Protein AF-K1Z4W0-F1 (afdb_monomer)

pLDDT: mean 79.57, std 19.7, range [19.8, 97.62]

Solvent-accessible surface area (backbone atoms only — not comparable to full-atom values): 18604 Å² total; per-residue (Å²): 136,86,83,82,77,76,84,82,75,82,84,48,72,69,59,50,54,59,55,70,49,47,77,44,36,46,41,48,74,80,33,67,81,29,70,43,32,68,52,36,50,88,73,45,66,87,62,61,87,50,88,69,60,69,72,58,59,62,56,59,48,65,67,52,77,78,46,78,69,58,80,77,55,79,21,44,39,37,37,37,65,75,93,73,81,40,63,42,79,74,50,61,44,77,92,78,64,24,42,32,30,39,35,52,51,35,34,42,66,87,82,70,59,59,77,45,60,56,54,61,77,27,65,90,60,71,52,35,33,43,38,28,47,45,66,62,53,48,52,51,48,42,72,76,66,57,74,81,50,48,32,33,43,30,43,25,75,46,24,48,43,65,79,57,28,93,44,60,41,51,66,39,54,60,54,54,48,47,79,78,34,84,43,45,30,40,35,37,24,34,68,72,64,75,83,87,80,82,60,79,65,37,91,48,42,33,43,29,34,49,64,39,48,37,94,76,36,90,76,36,40,63,73,51,41,56,55,25,44,55,42,50,36,57,45,29,75,64,60,24,23,27,26,46,28,27,64,42,39,56,71,67,91,71,62,53,71,70,59,44,52,49,56,54,69,38,69,46,97,29,46,76,50,72,49,85,36,64,48,61,44,37,69,67,44,49,52,42,25,40,73,69,64,70,39,90,74,71,62,88,56,38,38,84,52,97,77,24,37,32,48,68,56,45,66,62,56,50,52,53,49,48,70,68,71,109

InterPro domains:
  IPR049539 Spore photoproduct lyase [PTHR37822] (21-319)

Mean predicted aligned error: 8.91 Å

Foldseek 3Di:
DDDDDDPPPPDCPLVCVQLVLAQAEEEAPVLVPFVLCVLCVVSHPPDDHDNDPVVVVLVVCVVVVPDLPCVVRLHYEYEEADDPDQWDFPQAPVVVRATEIEGCQKAEEPLPQLLDCSCVVVVSPNHTYGHRCRLVVVVVCCVVPVPLGQYEYEDAPRYQNQSCCVRSVVLQSVLVVCVVRVNYAYEGEHQDLDGDDPHQADLRYEYEYELEADPLDPQRAPVSSLSSLVVLLVVLVSRHAYEYEPVAHDDPVSDDPSNLVSVVSSPDVRDPYYDYHHRKDAPVSVCSSCPVVVHDDPLVQFDQDPRMTTGPCSVVSVVVVVVSND

Sequence (326 aa):
MKIYRDSRLKDTDTLKAIIKNIQATYTKADVIKYDSYHEISPFCNIWELWNLNLTSYKANILDIRNNFLFLKKWSNLIVDDFHWGGFQSMGVWRERWYQVFNVKIWQNCNLGCKYCYLLDSNKLNPELTIYCNVKEEVTKFLEDFWKEKKMVLNIGEYTDTFLFDDFTKYTAFFRKLLDEYPNLIIEARTKLSRFKVRFHPHERFVVGFSVSINPFDNFWKKEQIMKKLDFIKTFADSWYKVALKFDPITWMENYDEDFFQKVYAIKSENLDHYSLWTLRFSEWLKSIMEKVYDTKINTQLFSFENGKYVYSYRDKVHDFFIKKLE

Secondary structure (DSSP, 8-state):
------TT--S-HHHHHHHHT--EEEE-GGGGGSHHHHHHTTTS---------HHHHHHHHHHHTT-TTGGG---EEEEE--SSSSEEEEEEETTTTEEEEEE-SEE---S--TT-HHHHHTTT--SEEEES-HHHHHHHHHHHH-SS--EEEESSSSS-TTSSHHHH-HHHHHHHHHHH-TTEEEEEEE--SS----S---TTEEEEEE----TT-SS--HHHHHHHHHHHHHHHHTT-EEEEEEEEE--GGG--HHHHHHHHHH-STTEEEEEEEE-EEEHHHHHHHHHTS-----GGGEEEETTEEEETTHHHHHHHHHHTT-

Radius of gyration: 20.36 Å; Cα contacts (8 Å, |Δi|>4): 515; chains: 1; bounding box: 50×48×55 Å

Nearest PDB structures (foldseek):
  4rh1-assembly1_A  TM=6.775E-01  e=2.585E-13  Geobacillus thermodenitrificans NG80-2
  4fhd-assembly1_A  TM=6.731E-01  e=1.611E-12  Geobacillus thermodenitrificans NG80-2
  4k9r-assembly1_A  TM=6.839E-01  e=3.348E-12  Geobacillus thermodenitrificans NG80-2
  4fhf-assembly1_A  TM=6.788E-01  e=5.454E-12  Geobacillus thermodenitrificans NG80-2
  7ug6-assembly1_b  TM=5.019E-01  e=5.341E-01  Saccharomyces cerevisiae S288C

Organism: NCBI:txid1234023

Structure (mmCIF, N/CA/C/O backbone):
data_AF-K1Z4W0-F1
#
_entry.id   AF-K1Z4W0-F1
#
loop_
_atom_site.group_PDB
_atom_site.id
_atom_site.type_symbol
_atom_site.label_atom_id
_atom_site.label_alt_id
_atom_site.label_comp_id
_atom_site.label_asym_id
_atom_site.label_entity_id
_atom_site.label_seq_id
_atom_site.pdbx_PDB_ins_code
_atom_site.Cartn_x
_atom_site.Cartn_y
_atom_site.Cartn_z
_atom_site.occupancy
_atom_site.B_iso_or_equiv
_atom_site.auth_seq_id
_atom_site.auth_comp_id
_atom_site.auth_asym_id
_atom_site.auth_atom_id
_atom_site.pdbx_PDB_model_num
ATOM 1 N N . MET A 1 1 ? 9.414 -30.065 30.078 1.00 26.08 1 MET A N 1
ATOM 2 C CA . MET A 1 1 ? 8.378 -29.069 29.727 1.00 26.08 1 MET A CA 1
ATOM 3 C C . MET A 1 1 ? 7.853 -29.411 28.335 1.00 26.08 1 MET A C 1
ATOM 5 O O . MET A 1 1 ? 8.633 -29.393 27.392 1.00 26.08 1 MET A O 1
ATOM 9 N N . LYS A 1 2 ? 6.602 -29.879 28.215 1.00 19.80 2 LYS A N 1
ATOM 10 C CA . LYS A 1 2 ? 6.028 -30.331 26.935 1.00 19.80 2 LYS A CA 1
ATOM 11 C C . LYS A 1 2 ? 5.656 -29.115 26.085 1.00 19.80 2 LYS A C 1
ATOM 13 O O . LYS A 1 2 ? 4.836 -28.306 26.502 1.00 19.80 2 LYS A O 1
ATOM 18 N N . ILE A 1 3 ? 6.267 -29.004 24.909 1.00 21.66 3 ILE A N 1
ATOM 19 C CA . ILE A 1 3 ? 5.937 -27.998 23.897 1.00 21.66 3 ILE A CA 1
ATOM 20 C C . ILE A 1 3 ? 4.595 -28.399 23.275 1.00 21.66 3 ILE A C 1
ATOM 22 O O . ILE A 1 3 ? 4.505 -29.438 22.620 1.00 21.66 3 ILE A O 1
ATOM 26 N N . TYR A 1 4 ? 3.554 -27.597 23.489 1.00 21.17 4 TYR A N 1
ATOM 27 C CA . TYR A 1 4 ? 2.292 -27.742 22.767 1.00 21.17 4 TYR A CA 1
ATOM 28 C C . TYR A 1 4 ? 2.418 -27.084 21.391 1.00 21.17 4 TYR A C 1
ATOM 30 O O . TYR A 1 4 ? 2.739 -25.904 21.272 1.00 21.17 4 TYR A O 1
ATOM 38 N N . ARG A 1 5 ? 2.179 -27.875 20.343 1.00 22.88 5 ARG A N 1
ATOM 39 C CA . ARG A 1 5 ? 2.121 -27.427 18.950 1.00 22.88 5 ARG A CA 1
ATOM 40 C C . ARG A 1 5 ? 0.652 -27.135 18.630 1.00 22.88 5 ARG A C 1
ATOM 42 O O . ARG A 1 5 ? -0.133 -28.072 18.520 1.00 22.88 5 ARG A O 1
ATOM 49 N N . ASP A 1 6 ? 0.277 -25.860 18.519 1.00 26.56 6 ASP A N 1
ATOM 50 C CA . ASP A 1 6 ? -1.063 -25.470 18.057 1.00 26.56 6 ASP A CA 1
ATOM 51 C C . ASP A 1 6 ? -1.222 -25.869 16.579 1.00 26.56 6 ASP A C 1
ATOM 53 O O . ASP A 1 6 ? -0.484 -25.419 15.697 1.00 26.56 6 ASP A O 1
ATOM 57 N N . SER A 1 7 ? -2.162 -26.774 16.315 1.00 24.20 7 SER A N 1
ATOM 58 C CA . SER A 1 7 ? -2.415 -27.403 15.018 1.00 24.20 7 SER A CA 1
ATOM 59 C C . SER A 1 7 ? -3.189 -26.517 14.029 1.00 24.20 7 SER A C 1
ATOM 61 O O . SER A 1 7 ? -3.459 -26.959 12.910 1.00 24.20 7 SER A O 1
ATOM 63 N N . ARG A 1 8 ? -3.501 -25.261 14.385 1.00 32.31 8 ARG A N 1
ATOM 64 C CA . ARG A 1 8 ? -4.236 -24.309 13.526 1.00 32.31 8 ARG A CA 1
ATOM 65 C C . ARG A 1 8 ? -3.350 -23.470 12.594 1.00 32.31 8 ARG A C 1
ATOM 67 O O . ARG A 1 8 ? -3.858 -22.799 11.700 1.00 32.31 8 ARG A O 1
ATOM 74 N N . LEU A 1 9 ? -2.024 -23.537 12.727 1.00 33.41 9 LEU A N 1
ATOM 75 C CA . LEU A 1 9 ? -1.065 -22.786 11.899 1.00 33.41 9 LEU A CA 1
ATOM 76 C C . LEU A 1 9 ? -0.627 -23.576 10.653 1.00 33.41 9 LEU A C 1
ATOM 78 O O . LEU A 1 9 ? 0.549 -23.912 10.503 1.00 33.41 9 LEU A O 1
ATOM 82 N N . LYS A 1 10 ? -1.561 -23.902 9.752 1.00 30.30 10 LYS A N 1
ATOM 83 C CA . LYS A 1 10 ? -1.259 -24.685 8.534 1.00 30.30 10 LYS A CA 1
ATOM 84 C C . LYS A 1 10 ? -0.957 -23.879 7.266 1.00 30.30 10 LYS A C 1
ATOM 86 O O . LYS A 1 10 ? -0.774 -24.489 6.227 1.00 30.30 10 LYS A O 1
ATOM 91 N N . ASP A 1 11 ? -0.826 -22.553 7.333 1.00 37.12 11 ASP A N 1
ATOM 92 C CA . ASP A 1 11 ? -0.485 -21.773 6.130 1.00 37.12 11 ASP A CA 1
ATOM 93 C C . ASP A 1 11 ? 0.328 -20.517 6.488 1.00 37.12 11 ASP A C 1
ATOM 95 O O . ASP A 1 11 ? -0.225 -19.439 6.688 1.00 37.12 11 ASP A O 1
ATOM 99 N N . THR A 1 12 ? 1.631 -20.694 6.744 1.00 40.88 12 THR A N 1
ATOM 100 C CA . THR A 1 12 ? 2.497 -19.700 7.421 1.00 40.88 12 THR A CA 1
ATOM 1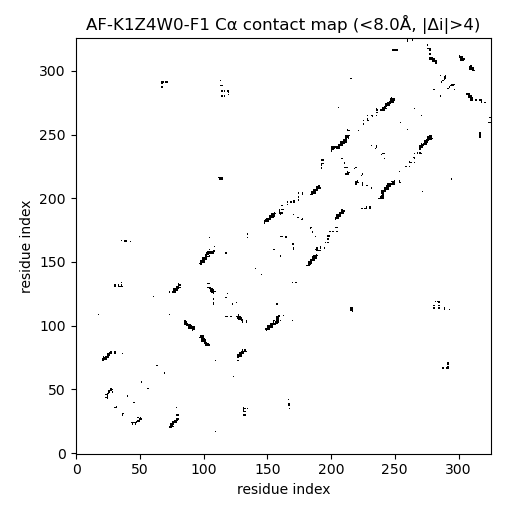01 C C . THR A 1 12 ? 3.907 -19.598 6.828 1.00 40.88 12 THR A C 1
ATOM 103 O O . THR A 1 12 ? 4.832 -19.208 7.534 1.00 40.88 12 THR A O 1
ATOM 106 N N . ASP A 1 13 ? 4.119 -19.919 5.552 1.00 42.62 13 ASP A N 1
ATOM 107 C CA . ASP A 1 13 ? 5.485 -19.913 4.999 1.00 42.62 13 ASP A CA 1
ATOM 108 C C . ASP A 1 13 ? 6.022 -18.490 4.767 1.00 42.62 13 ASP A C 1
ATOM 110 O O . ASP A 1 13 ? 7.167 -18.196 5.113 1.00 42.62 13 ASP A O 1
ATOM 114 N N . THR A 1 14 ? 5.180 -17.555 4.317 1.00 44.50 14 THR A N 1
ATOM 115 C CA . THR A 1 14 ? 5.548 -16.131 4.184 1.00 44.50 14 THR A CA 1
ATOM 116 C C . THR A 1 14 ? 5.668 -15.447 5.552 1.00 44.50 14 THR A C 1
ATOM 118 O O . THR A 1 14 ? 6.616 -14.708 5.805 1.00 44.50 14 THR A O 1
ATOM 121 N N . LEU A 1 15 ? 4.752 -15.758 6.474 1.00 47.28 15 LEU A N 1
ATOM 122 C CA . LEU A 1 15 ? 4.665 -15.165 7.815 1.00 47.28 15 LEU A CA 1
ATOM 123 C C . LEU A 1 15 ? 5.838 -15.586 8.718 1.00 47.28 15 LEU A C 1
ATOM 125 O O . LEU A 1 15 ? 6.442 -14.757 9.398 1.00 47.28 15 LEU A O 1
ATOM 129 N N . LYS A 1 16 ? 6.209 -16.876 8.683 1.00 46.66 16 LYS A N 1
ATOM 130 C CA . LYS A 1 16 ? 7.398 -17.382 9.381 1.00 46.66 16 LYS A CA 1
ATOM 131 C C . LYS A 1 16 ? 8.666 -16.758 8.823 1.00 46.66 16 LYS A C 1
ATOM 133 O O . LYS A 1 16 ? 9.569 -16.503 9.603 1.00 46.66 16 LYS A O 1
ATOM 138 N N . ALA A 1 17 ? 8.745 -16.482 7.520 1.00 48.75 17 ALA A N 1
ATOM 139 C CA . ALA A 1 17 ? 9.904 -15.814 6.932 1.00 48.75 17 ALA A CA 1
ATOM 140 C C . ALA A 1 17 ? 10.026 -14.342 7.376 1.00 48.75 17 ALA A C 1
ATOM 142 O O . ALA A 1 17 ? 11.127 -13.901 7.696 1.00 48.75 17 ALA A O 1
ATOM 143 N N . ILE A 1 18 ? 8.907 -13.610 7.456 1.00 51.59 18 ILE A N 1
ATOM 144 C CA . ILE A 1 18 ? 8.853 -12.212 7.926 1.00 51.59 18 ILE A CA 1
ATOM 145 C C . ILE A 1 18 ? 9.271 -12.122 9.400 1.00 51.59 18 ILE A C 1
ATOM 147 O O . ILE A 1 18 ? 10.160 -11.342 9.732 1.00 51.59 18 ILE A O 1
ATOM 151 N N . ILE A 1 19 ? 8.679 -12.951 10.267 1.00 53.44 19 ILE A N 1
ATOM 152 C CA . ILE A 1 19 ? 8.946 -12.944 11.716 1.00 53.44 19 ILE A CA 1
ATOM 153 C C . ILE A 1 19 ? 10.336 -13.505 12.041 1.00 53.44 19 ILE A C 1
ATOM 155 O O . ILE A 1 19 ? 11.009 -12.984 12.923 1.00 53.44 19 ILE A O 1
ATOM 159 N N . LYS A 1 20 ? 10.822 -14.518 11.308 1.00 53.00 20 LYS A N 1
ATOM 160 C CA . LYS A 1 20 ? 12.154 -15.120 11.532 1.00 53.00 20 LYS A CA 1
ATOM 161 C C . LYS A 1 20 ? 13.304 -14.126 11.351 1.00 53.00 20 LYS A C 1
ATOM 163 O O . LYS A 1 20 ? 14.385 -14.356 11.885 1.00 53.00 20 LYS A O 1
ATOM 168 N N . ASN A 1 21 ? 13.082 -13.042 10.612 1.00 56.88 21 ASN A N 1
ATOM 169 C CA . ASN A 1 21 ? 14.093 -12.014 10.391 1.00 56.88 21 ASN A CA 1
ATOM 170 C C . ASN A 1 21 ? 14.071 -10.894 11.446 1.00 56.88 21 ASN A C 1
ATOM 172 O O . ASN A 1 21 ? 15.023 -10.114 11.488 1.00 56.88 21 ASN A O 1
ATOM 176 N N . ILE A 1 22 ? 13.047 -10.834 12.310 1.00 65.56 22 ILE A N 1
ATOM 177 C CA . ILE A 1 22 ? 12.981 -9.891 13.433 1.00 65.56 22 ILE A CA 1
ATOM 178 C C . ILE A 1 22 ? 13.872 -10.424 14.568 1.00 65.56 22 ILE A C 1
ATOM 180 O O . ILE A 1 22 ? 13.592 -11.455 15.172 1.00 65.56 22 ILE A O 1
ATOM 184 N N . GLN A 1 23 ? 14.968 -9.720 14.833 1.00 64.81 23 GLN A N 1
ATOM 185 C CA . GLN A 1 23 ? 15.937 -9.966 15.903 1.00 64.81 23 GLN A CA 1
ATOM 186 C C . GLN A 1 23 ? 15.514 -9.332 17.232 1.00 64.81 23 GLN A C 1
ATOM 188 O O . GLN A 1 23 ? 15.771 -9.930 18.270 1.00 64.81 23 GLN A O 1
ATOM 193 N N . ALA A 1 24 ? 14.869 -8.161 17.214 1.00 69.06 24 ALA A N 1
ATOM 194 C CA . ALA A 1 24 ? 14.431 -7.465 18.426 1.00 69.06 24 ALA A CA 1
ATOM 195 C C . ALA A 1 24 ? 13.102 -6.725 18.219 1.00 69.06 24 ALA A C 1
ATOM 197 O O . ALA A 1 24 ? 12.785 -6.296 17.107 1.00 69.06 24 ALA A O 1
ATOM 198 N N . THR A 1 25 ? 12.330 -6.560 19.296 1.00 73.81 25 THR A N 1
ATOM 199 C CA . THR A 1 25 ? 11.128 -5.715 19.311 1.00 73.81 25 THR A CA 1
ATOM 200 C C . THR A 1 25 ? 11.258 -4.648 20.390 1.00 73.81 25 THR A C 1
ATOM 202 O O . THR A 1 25 ? 11.509 -4.974 21.543 1.00 73.81 25 THR A O 1
ATOM 205 N N . TYR A 1 26 ? 11.041 -3.387 20.028 1.00 74.69 26 TYR A N 1
ATOM 206 C CA . TYR A 1 26 ? 11.056 -2.241 20.934 1.00 74.69 26 TYR A CA 1
ATOM 207 C C . TYR A 1 26 ? 9.638 -1.699 21.074 1.00 74.69 26 TYR A C 1
ATOM 209 O O . TYR A 1 26 ? 8.982 -1.439 20.072 1.00 74.69 26 TYR A O 1
ATOM 217 N N . THR A 1 27 ? 9.154 -1.534 22.303 1.00 78.38 27 THR A N 1
ATOM 218 C CA . THR A 1 27 ? 7.775 -1.096 22.577 1.00 78.38 27 THR A CA 1
ATOM 219 C C . THR A 1 27 ? 7.787 0.167 23.425 1.00 78.38 27 THR A C 1
ATOM 221 O O . THR A 1 27 ? 8.388 0.171 24.498 1.00 78.38 27 THR A O 1
ATOM 224 N N . LYS A 1 28 ? 7.098 1.224 22.983 1.00 81.12 28 LYS A N 1
ATOM 225 C CA . LYS A 1 28 ? 6.837 2.404 23.819 1.00 81.12 28 LYS A CA 1
ATOM 226 C C . LYS A 1 28 ? 5.847 2.033 24.926 1.00 81.12 28 LYS A C 1
ATOM 228 O O . LYS A 1 28 ? 4.771 1.529 24.636 1.00 81.12 28 LYS A O 1
ATOM 233 N N . ALA A 1 29 ? 6.179 2.307 26.187 1.00 78.12 29 ALA A N 1
ATOM 234 C CA . ALA A 1 29 ? 5.376 1.872 27.337 1.00 78.12 29 ALA A CA 1
ATOM 235 C C . ALA A 1 29 ? 3.899 2.312 27.267 1.00 78.12 29 ALA A C 1
ATOM 237 O O . ALA A 1 29 ? 3.002 1.525 27.562 1.00 78.12 29 ALA A O 1
ATOM 238 N N . ASP A 1 30 ? 3.639 3.537 26.805 1.00 84.31 30 ASP A N 1
ATOM 239 C CA . ASP A 1 30 ? 2.286 4.106 26.759 1.00 84.31 30 ASP A CA 1
ATOM 240 C C . ASP A 1 30 ? 1.338 3.378 25.803 1.00 84.31 30 ASP A C 1
ATOM 242 O O . ASP A 1 30 ? 0.123 3.539 25.914 1.00 84.31 30 ASP A O 1
ATOM 246 N N . VAL A 1 31 ? 1.859 2.578 24.868 1.00 85.81 31 VAL A N 1
ATOM 247 C CA . VAL A 1 31 ? 1.027 1.892 23.870 1.00 85.81 31 VAL A CA 1
ATOM 248 C C . VAL A 1 31 ? 0.320 0.667 24.434 1.00 85.81 31 VAL A C 1
ATOM 250 O O . VAL A 1 31 ? -0.609 0.166 23.809 1.00 85.81 31 VAL A O 1
ATOM 253 N N . ILE A 1 32 ? 0.722 0.213 25.627 1.00 87.19 32 ILE A N 1
ATOM 254 C CA . ILE A 1 32 ? 0.130 -0.940 26.317 1.00 87.19 32 ILE A CA 1
ATOM 255 C C . ILE A 1 32 ? -1.358 -0.709 26.606 1.00 87.19 32 ILE A C 1
ATOM 257 O O . ILE A 1 32 ? -2.117 -1.663 26.692 1.00 87.19 32 ILE A O 1
ATOM 261 N N . LYS A 1 33 ? -1.789 0.552 26.714 1.00 90.12 33 LYS A N 1
ATOM 262 C CA . LYS A 1 33 ? -3.190 0.911 26.959 1.00 90.12 33 LYS A CA 1
ATOM 263 C C . LYS A 1 33 ? -4.128 0.648 25.773 1.00 90.12 33 LYS A C 1
ATOM 265 O O . LYS A 1 33 ? -5.336 0.689 25.972 1.00 90.12 33 LYS A O 1
ATOM 270 N N . TYR A 1 34 ? -3.604 0.463 24.558 1.00 92.56 34 TYR A N 1
ATOM 271 C CA . TYR A 1 34 ? -4.426 0.269 23.362 1.00 92.56 34 TYR A CA 1
ATOM 272 C C . TYR A 1 34 ? -4.689 -1.218 23.125 1.00 92.56 34 TYR A C 1
ATOM 274 O O . TYR A 1 34 ? -3.762 -2.029 23.150 1.00 92.56 34 TYR A O 1
ATOM 282 N N . ASP A 1 35 ? -5.921 -1.577 22.767 1.00 91.00 35 ASP A N 1
ATOM 283 C CA . ASP A 1 35 ? -6.288 -2.972 22.487 1.00 91.00 35 ASP A CA 1
ATOM 284 C C . ASP A 1 35 ? -5.422 -3.593 21.385 1.00 91.00 35 ASP A C 1
ATOM 286 O O . ASP A 1 35 ? -5.030 -4.758 21.467 1.00 91.00 35 ASP A O 1
ATOM 290 N N . SER A 1 36 ? -5.061 -2.803 20.368 1.00 90.38 36 SER A N 1
ATOM 291 C CA . SER A 1 36 ? -4.208 -3.257 19.265 1.00 90.38 36 SER A CA 1
ATOM 292 C C . SER A 1 36 ? -2.834 -3.744 19.742 1.00 90.38 36 SER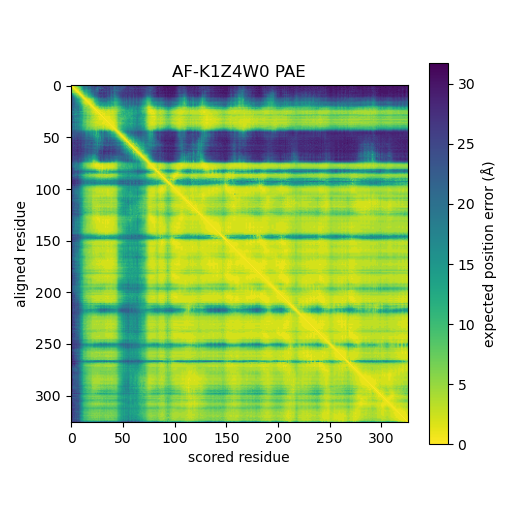 A C 1
ATOM 294 O O . SER A 1 36 ? -2.278 -4.646 19.118 1.00 90.38 36 SER A O 1
ATOM 296 N N . TYR A 1 37 ? -2.298 -3.216 20.855 1.00 88.62 37 TYR A N 1
ATOM 297 C CA . TYR A 1 37 ? -1.068 -3.739 21.457 1.00 88.62 37 TYR A CA 1
ATOM 298 C C . TYR A 1 37 ? -1.258 -5.182 21.931 1.00 88.62 37 TYR A C 1
ATOM 300 O O . TYR A 1 37 ? -0.438 -6.045 21.626 1.00 88.62 37 TYR A O 1
ATOM 308 N N . HIS A 1 38 ? -2.355 -5.474 22.627 1.00 86.25 38 HIS A N 1
ATOM 309 C CA . HIS A 1 38 ? -2.644 -6.820 23.124 1.00 86.25 38 HIS A CA 1
ATOM 310 C C . HIS A 1 38 ? -2.931 -7.824 22.000 1.00 86.25 38 HIS A C 1
ATOM 312 O O . HIS A 1 38 ? -2.694 -9.021 22.165 1.00 86.25 38 HIS A O 1
ATOM 318 N N . GLU A 1 39 ? -3.398 -7.359 20.838 1.00 84.88 39 GLU A N 1
ATOM 319 C CA . GLU A 1 39 ? -3.565 -8.214 19.659 1.00 84.88 39 GLU A CA 1
ATOM 320 C C . GLU A 1 39 ? -2.224 -8.632 19.032 1.00 84.88 39 GLU A C 1
ATOM 322 O O . GLU A 1 39 ? -2.111 -9.750 18.521 1.00 84.88 39 GLU A O 1
ATOM 327 N N . ILE A 1 40 ? -1.204 -7.767 19.089 1.00 80.44 40 ILE A N 1
ATOM 328 C CA . ILE A 1 40 ? 0.118 -8.030 18.495 1.00 80.44 40 ILE A CA 1
ATOM 329 C C . ILE A 1 40 ? 1.146 -8.577 19.492 1.00 80.44 40 ILE A C 1
ATOM 331 O O . ILE A 1 40 ? 2.068 -9.283 19.082 1.00 80.44 40 ILE A O 1
ATOM 335 N N . SER A 1 41 ? 0.995 -8.305 20.792 1.00 77.75 41 SER A N 1
ATOM 336 C CA . SER A 1 41 ? 1.980 -8.659 21.820 1.00 77.75 41 SER A CA 1
ATOM 337 C C . SER A 1 41 ? 2.328 -10.153 21.897 1.00 77.75 41 SER A C 1
ATOM 339 O O . SER A 1 41 ? 3.483 -10.443 22.199 1.00 77.75 41 SER A O 1
ATOM 341 N N . PRO A 1 42 ? 1.437 -11.121 21.577 1.00 75.50 42 PRO A N 1
ATOM 342 C CA . PRO A 1 42 ? 1.817 -12.536 21.529 1.00 75.50 42 PRO A CA 1
ATOM 343 C C . PRO A 1 42 ? 2.838 -12.880 20.431 1.00 75.50 42 PRO A C 1
ATOM 345 O O . PRO A 1 42 ? 3.437 -13.952 20.468 1.00 75.50 42 PRO A O 1
ATOM 348 N N . PHE A 1 43 ? 3.008 -12.004 19.437 1.00 67.56 43 PHE A N 1
ATOM 349 C CA . PHE A 1 43 ? 3.868 -12.210 18.265 1.00 67.56 43 PHE A CA 1
ATOM 350 C C . PHE A 1 43 ? 5.149 -11.378 18.315 1.00 67.56 43 PHE A C 1
ATOM 352 O O . PHE A 1 43 ? 6.138 -11.706 17.658 1.00 67.56 43 PHE A O 1
ATOM 359 N N . CYS A 1 44 ? 5.151 -10.324 19.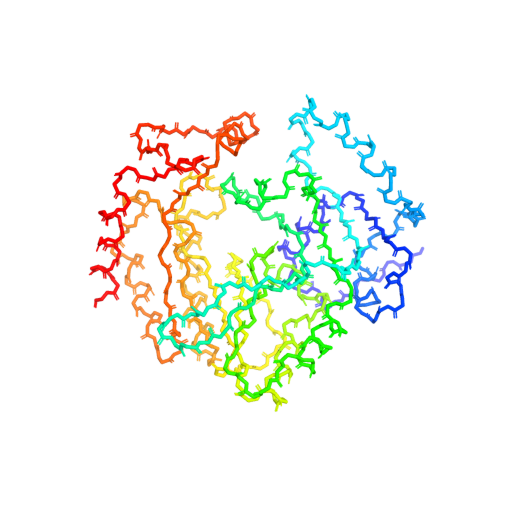124 1.00 62.22 44 CYS A N 1
ATOM 360 C CA . CYS A 1 44 ? 6.356 -9.638 19.542 1.00 62.22 44 CYS A CA 1
ATOM 361 C C . CYS A 1 44 ? 7.093 -10.567 20.516 1.00 62.22 44 CYS A C 1
ATOM 363 O O . CYS A 1 44 ? 6.640 -10.765 21.637 1.00 62.22 44 CYS A O 1
ATOM 365 N N . ASN A 1 45 ? 8.213 -11.176 20.112 1.00 53.34 45 ASN A N 1
ATOM 366 C CA . ASN A 1 45 ? 9.092 -11.857 21.065 1.00 53.34 45 ASN A CA 1
ATOM 367 C C . ASN A 1 45 ? 9.564 -10.803 22.081 1.00 53.34 45 ASN A C 1
ATOM 369 O O . ASN A 1 45 ? 10.453 -10.014 21.762 1.00 53.34 45 ASN A O 1
ATOM 373 N N . ILE A 1 46 ? 8.932 -10.747 23.259 1.00 45.22 46 ILE A N 1
ATOM 374 C CA . ILE A 1 46 ? 9.248 -9.791 24.327 1.00 45.22 46 ILE A CA 1
ATOM 375 C C . ILE A 1 46 ? 10.608 -10.180 24.905 1.00 45.22 46 ILE A C 1
ATOM 377 O O . ILE A 1 46 ? 10.709 -10.902 25.893 1.00 45.22 46 ILE A O 1
ATOM 381 N N . TRP A 1 47 ? 11.666 -9.716 24.257 1.00 39.78 47 TRP A N 1
ATOM 382 C CA . TRP A 1 47 ? 12.974 -9.591 24.867 1.00 39.78 47 TRP A CA 1
ATOM 383 C C . TRP A 1 47 ? 13.176 -8.097 25.082 1.00 39.78 47 TRP A C 1
ATOM 385 O O . TRP A 1 47 ? 13.467 -7.360 24.149 1.00 39.78 47 TRP A O 1
ATOM 395 N N . GLU A 1 48 ? 12.945 -7.698 26.333 1.00 38.06 48 GLU A N 1
ATOM 396 C CA . GLU A 1 48 ? 13.220 -6.381 26.913 1.00 38.06 48 GLU A CA 1
ATOM 397 C C . GLU A 1 48 ? 12.209 -5.260 26.584 1.00 38.06 48 GLU A C 1
ATOM 399 O O . GLU A 1 48 ? 12.196 -4.645 25.520 1.00 38.06 48 GLU A O 1
ATOM 404 N N . LEU A 1 49 ? 11.379 -4.926 27.579 1.00 36.09 49 LEU A N 1
ATOM 405 C CA . LEU A 1 49 ? 10.689 -3.637 27.654 1.00 36.09 49 LEU A CA 1
ATOM 406 C C . LEU A 1 49 ? 11.733 -2.562 27.977 1.00 36.09 49 LEU A C 1
ATOM 408 O O . LEU A 1 49 ? 12.114 -2.390 29.134 1.00 36.09 49 LEU A O 1
ATOM 412 N N . TRP A 1 50 ? 12.213 -1.842 26.968 1.00 39.19 50 TRP A N 1
ATOM 413 C CA . TRP A 1 50 ? 13.032 -0.657 27.207 1.00 39.19 50 TRP A CA 1
ATOM 414 C C . TRP A 1 50 ? 12.125 0.563 27.355 1.00 39.19 50 TRP A C 1
ATOM 416 O O . TRP A 1 50 ? 11.398 0.919 26.429 1.00 39.19 50 TRP A O 1
ATOM 426 N N . ASN A 1 51 ? 12.225 1.251 28.495 1.00 32.56 51 ASN A N 1
ATOM 427 C CA . ASN A 1 51 ? 11.783 2.641 28.626 1.00 32.56 51 ASN A CA 1
ATOM 428 C C . ASN A 1 51 ? 12.688 3.521 27.748 1.00 32.56 51 ASN A C 1
ATOM 430 O O . ASN A 1 51 ? 13.639 4.145 28.221 1.00 32.56 51 ASN A O 1
ATOM 434 N N . LEU A 1 52 ? 12.444 3.525 26.439 1.00 38.06 52 LEU A N 1
ATOM 435 C CA . LEU A 1 52 ? 13.152 4.394 25.512 1.00 38.06 52 LEU A CA 1
ATOM 436 C C . LEU A 1 52 ? 12.578 5.805 25.635 1.00 38.06 52 LEU A C 1
ATOM 438 O O . LEU A 1 52 ? 11.546 6.131 25.054 1.00 38.06 52 LEU A O 1
ATOM 442 N N . ASN A 1 53 ? 13.288 6.676 26.352 1.00 30.73 53 ASN A N 1
ATOM 443 C CA . ASN A 1 53 ? 13.184 8.107 26.093 1.00 30.73 53 ASN A CA 1
ATOM 444 C C . ASN A 1 53 ? 13.607 8.329 24.630 1.00 30.73 53 ASN A C 1
ATOM 446 O O . ASN A 1 53 ? 14.779 8.172 24.297 1.00 30.73 53 ASN A O 1
ATOM 450 N N . LEU A 1 54 ? 12.663 8.672 23.745 1.00 39.88 54 LEU A N 1
ATOM 451 C CA . LEU A 1 54 ? 12.858 8.852 22.290 1.00 39.88 54 LEU A CA 1
ATOM 452 C C . LEU A 1 54 ? 14.025 9.796 21.911 1.00 39.88 54 LEU A C 1
ATOM 454 O O . LEU A 1 54 ? 14.503 9.781 20.774 1.00 39.88 54 LEU A O 1
ATOM 458 N N . THR A 1 55 ? 14.521 10.602 22.853 1.00 34.59 55 THR A N 1
ATOM 459 C CA . THR A 1 55 ? 15.742 11.410 22.730 1.00 34.59 55 THR A CA 1
ATOM 460 C C . THR A 1 55 ? 17.020 10.579 22.566 1.00 34.59 55 THR A C 1
ATOM 462 O O . THR A 1 55 ? 17.898 10.998 21.814 1.00 34.59 55 THR A O 1
ATOM 465 N N . SER A 1 56 ? 17.136 9.397 23.184 1.00 36.19 56 SER A N 1
ATOM 466 C CA . SER A 1 56 ? 18.328 8.539 23.059 1.00 36.19 56 SER A CA 1
ATOM 467 C C . SER A 1 56 ? 18.344 7.712 21.767 1.00 36.19 56 SER A C 1
ATOM 469 O O . SER A 1 56 ? 19.415 7.440 21.228 1.00 36.19 56 SER A O 1
ATOM 471 N N . TYR A 1 57 ? 17.175 7.395 21.194 1.00 37.47 57 TYR A N 1
ATOM 472 C CA . TYR A 1 57 ? 17.087 6.707 19.901 1.00 37.47 57 TYR A CA 1
ATOM 473 C C . TYR A 1 57 ? 17.625 7.581 18.759 1.00 37.47 57 TYR A C 1
ATOM 475 O O . TYR A 1 57 ? 18.452 7.138 17.967 1.00 37.47 57 TYR A O 1
ATOM 483 N N . LYS A 1 58 ? 17.266 8.874 18.747 1.00 40.38 58 LYS A N 1
ATOM 484 C CA . LYS A 1 58 ? 17.834 9.854 17.805 1.00 40.38 58 LYS A CA 1
ATOM 485 C C . LYS A 1 58 ? 19.344 10.059 17.969 1.00 40.38 58 LYS A C 1
ATOM 487 O O . LYS A 1 58 ? 20.001 10.430 16.999 1.00 40.38 58 LYS A O 1
ATOM 492 N N . ALA A 1 59 ? 19.895 9.812 19.159 1.00 34.31 59 ALA A N 1
ATOM 493 C CA . ALA A 1 59 ? 21.327 9.936 19.423 1.00 34.31 59 ALA A CA 1
ATOM 494 C C . ALA A 1 59 ? 22.131 8.744 18.871 1.00 34.31 59 ALA A C 1
ATOM 496 O O . ALA A 1 59 ? 23.190 8.960 18.288 1.00 34.31 59 ALA A O 1
ATOM 497 N N . ASN A 1 60 ? 21.597 7.517 18.925 1.00 35.22 60 ASN A N 1
ATOM 498 C CA . ASN A 1 60 ? 22.224 6.356 18.272 1.00 35.22 60 ASN A CA 1
ATOM 499 C C . ASN A 1 60 ? 22.196 6.448 16.733 1.00 35.22 60 ASN A C 1
ATOM 501 O O . ASN A 1 60 ? 23.039 5.855 16.070 1.00 35.22 60 ASN A O 1
ATOM 505 N N . ILE A 1 61 ? 21.297 7.258 16.158 1.00 38.84 61 ILE A N 1
ATOM 506 C CA . ILE A 1 61 ? 21.230 7.551 14.714 1.00 38.84 61 ILE A CA 1
ATOM 507 C C . ILE A 1 61 ? 22.418 8.398 14.211 1.00 38.84 61 ILE A C 1
ATOM 509 O O . ILE A 1 61 ? 22.713 8.403 13.013 1.00 38.84 61 ILE A O 1
ATOM 513 N N . LEU A 1 62 ? 23.159 9.084 15.088 1.00 34.03 62 LEU A N 1
ATOM 514 C CA . LEU A 1 62 ? 24.337 9.851 14.662 1.00 34.03 62 LEU A CA 1
ATOM 515 C C . LEU A 1 62 ? 25.501 8.952 14.213 1.00 34.03 62 LEU A C 1
ATOM 517 O O . LEU A 1 62 ? 26.182 9.318 13.257 1.00 34.03 62 LEU A O 1
ATOM 521 N N . ASP A 1 63 ? 25.650 7.754 14.788 1.00 34.16 63 ASP A N 1
ATOM 522 C CA . ASP A 1 63 ? 26.627 6.745 14.336 1.00 34.16 63 ASP A CA 1
ATOM 523 C C . ASP A 1 63 ? 26.163 5.990 13.068 1.00 34.16 63 ASP A C 1
ATOM 525 O O . ASP A 1 63 ? 26.966 5.479 12.283 1.00 34.16 63 ASP A O 1
ATOM 529 N N . ILE A 1 64 ? 24.848 5.981 12.806 1.00 40.72 64 ILE A N 1
ATOM 530 C CA . ILE A 1 64 ? 24.205 5.337 11.642 1.00 40.72 64 ILE A CA 1
ATOM 531 C C . ILE A 1 64 ? 24.539 6.062 10.331 1.00 40.72 64 ILE A C 1
ATOM 533 O O . ILE A 1 64 ? 24.551 5.445 9.264 1.00 40.72 64 ILE A O 1
ATOM 537 N N . ARG A 1 65 ? 24.887 7.356 10.396 1.00 42.59 65 ARG A N 1
ATOM 538 C CA . ARG A 1 65 ? 25.233 8.176 9.220 1.00 42.59 65 ARG A CA 1
ATOM 539 C C . ARG A 1 65 ? 26.430 7.645 8.421 1.00 42.59 65 ARG A C 1
ATOM 541 O O . ARG A 1 65 ? 26.523 7.959 7.238 1.00 42.59 65 ARG A O 1
ATOM 548 N N . ASN A 1 66 ? 27.293 6.827 9.030 1.00 35.97 66 ASN A N 1
ATOM 549 C CA . ASN A 1 66 ? 28.532 6.349 8.409 1.00 35.97 66 ASN A CA 1
ATOM 550 C C . ASN A 1 66 ? 28.522 4.867 7.994 1.00 35.97 66 ASN A C 1
ATOM 552 O O . ASN A 1 66 ? 29.451 4.434 7.317 1.00 35.97 66 ASN A O 1
ATOM 556 N N . ASN A 1 67 ? 27.490 4.081 8.332 1.00 34.19 67 ASN A N 1
ATOM 557 C CA . ASN A 1 67 ? 27.502 2.632 8.097 1.00 34.19 67 ASN A CA 1
ATOM 558 C C . ASN A 1 67 ? 26.336 2.153 7.217 1.00 34.19 67 ASN A C 1
ATOM 560 O O . ASN A 1 67 ? 25.275 1.756 7.695 1.00 34.19 67 ASN A O 1
ATOM 564 N N . PHE A 1 68 ? 26.598 2.062 5.907 1.00 38.25 68 PHE A N 1
ATOM 565 C CA . PHE A 1 68 ? 25.746 1.405 4.898 1.00 38.25 68 PHE A CA 1
ATOM 566 C C . PHE A 1 68 ? 25.354 -0.050 5.256 1.00 38.25 68 PHE A C 1
ATOM 568 O O . PHE A 1 68 ? 24.402 -0.593 4.697 1.00 38.25 68 PHE A O 1
ATOM 575 N N . LEU A 1 69 ? 26.067 -0.688 6.194 1.00 35.22 69 LEU A N 1
ATOM 576 C CA . LEU A 1 69 ? 25.863 -2.075 6.623 1.00 35.22 69 LEU A CA 1
ATOM 577 C C . LEU A 1 69 ? 24.563 -2.324 7.405 1.00 35.22 69 LEU A C 1
ATOM 579 O O . LEU A 1 69 ? 24.064 -3.449 7.365 1.00 35.22 69 LEU A O 1
ATOM 583 N N . PHE A 1 70 ? 23.983 -1.326 8.081 1.00 38.75 70 PHE A N 1
ATOM 584 C CA . PHE A 1 70 ? 22.784 -1.555 8.906 1.00 38.75 70 PHE A CA 1
ATOM 585 C C . PHE A 1 70 ? 21.506 -1.751 8.069 1.00 38.75 70 PHE A C 1
ATOM 587 O O . PHE A 1 70 ? 20.613 -2.499 8.460 1.00 38.75 70 PHE A O 1
ATOM 594 N N . LEU A 1 71 ? 21.468 -1.211 6.844 1.00 42.19 71 LEU A N 1
ATOM 595 C CA . LEU A 1 71 ? 20.368 -1.403 5.883 1.00 42.19 71 LEU A CA 1
ATOM 596 C C . LEU A 1 71 ? 20.199 -2.867 5.425 1.00 42.19 71 LEU A C 1
ATOM 598 O O . LEU A 1 71 ? 19.183 -3.212 4.819 1.00 42.19 71 LEU A O 1
ATOM 602 N N . LYS A 1 72 ? 21.169 -3.749 5.725 1.00 39.41 72 LYS A N 1
ATOM 603 C CA . LYS A 1 72 ? 21.042 -5.200 5.499 1.00 39.41 72 LYS A CA 1
ATOM 604 C C . LYS A 1 72 ? 20.135 -5.901 6.512 1.00 39.41 72 LYS A C 1
ATOM 606 O O . LYS A 1 72 ? 19.768 -7.050 6.273 1.00 39.41 72 LYS A O 1
ATOM 611 N N . LYS A 1 73 ? 19.763 -5.263 7.623 1.00 47.00 73 LYS A N 1
ATOM 612 C CA . LYS A 1 73 ? 18.985 -5.902 8.685 1.00 47.00 73 LYS A CA 1
ATOM 613 C C . LYS A 1 73 ? 17.739 -5.081 9.013 1.00 47.00 73 LYS A C 1
ATOM 615 O O . LYS A 1 73 ? 17.731 -4.249 9.908 1.00 47.00 73 LYS A O 1
ATOM 620 N N . TRP A 1 74 ? 16.649 -5.419 8.327 1.00 54.19 74 TRP A N 1
ATOM 621 C CA . TRP A 1 74 ? 15.256 -5.158 8.723 1.00 54.19 74 TRP A CA 1
ATOM 622 C C . TRP A 1 74 ? 14.891 -5.958 9.983 1.00 54.19 74 TRP A C 1
ATOM 624 O O . TRP A 1 74 ? 13.931 -6.726 10.000 1.00 54.19 74 TRP A O 1
ATOM 634 N N . SER A 1 75 ? 15.748 -5.896 10.995 1.00 60.50 75 SER A N 1
ATOM 635 C CA . SER A 1 75 ? 15.764 -6.855 12.086 1.00 60.50 75 SER A CA 1
ATOM 636 C C . SER A 1 75 ? 15.029 -6.373 13.318 1.00 60.50 75 SER A C 1
ATOM 638 O O . SER A 1 75 ? 14.881 -7.136 14.260 1.00 60.50 75 SER A O 1
ATOM 640 N N . ASN A 1 76 ? 14.583 -5.124 13.337 1.00 72.25 76 ASN A N 1
ATOM 641 C CA . ASN A 1 76 ? 13.967 -4.546 14.514 1.00 72.25 76 ASN A CA 1
ATOM 642 C C . ASN A 1 76 ? 12.534 -4.139 14.185 1.00 72.25 76 ASN A C 1
ATOM 644 O O . ASN A 1 76 ? 12.280 -3.523 13.148 1.00 72.25 76 ASN A O 1
ATOM 648 N N . LEU A 1 77 ? 11.620 -4.507 15.075 1.00 77.56 77 LEU A N 1
ATOM 649 C CA . LEU A 1 77 ? 10.232 -4.072 15.064 1.00 77.56 77 LEU A CA 1
ATOM 650 C C . LEU A 1 77 ? 10.048 -3.005 16.142 1.00 77.56 77 LEU A C 1
ATOM 652 O O . LEU A 1 77 ? 10.445 -3.213 17.286 1.00 77.56 77 LEU A O 1
ATOM 656 N N . ILE A 1 78 ? 9.438 -1.882 15.790 1.00 83.19 78 ILE A N 1
ATOM 657 C CA . ILE A 1 78 ? 9.024 -0.849 16.736 1.00 83.19 78 ILE A CA 1
ATOM 658 C C . ILE A 1 78 ? 7.508 -0.941 16.914 1.00 83.19 78 ILE A C 1
ATOM 660 O O . ILE A 1 78 ? 6.764 -1.062 15.943 1.00 83.19 78 ILE A O 1
ATOM 664 N N . VAL A 1 79 ? 7.052 -0.874 18.157 1.00 84.38 79 VAL A N 1
ATOM 665 C CA . VAL A 1 79 ? 5.643 -0.781 18.532 1.00 84.38 79 VAL A CA 1
ATOM 666 C C . VAL A 1 79 ? 5.439 0.566 19.215 1.00 84.38 79 VAL A C 1
ATOM 668 O O . VAL A 1 79 ? 5.993 0.812 20.289 1.00 84.38 79 VAL A O 1
ATOM 671 N N . ASP A 1 80 ? 4.691 1.446 18.558 1.00 88.00 80 ASP A N 1
ATOM 672 C CA . ASP A 1 80 ? 4.563 2.859 18.927 1.00 88.00 80 ASP A CA 1
ATOM 673 C C . ASP A 1 80 ? 3.107 3.343 18.797 1.00 88.00 80 ASP A C 1
ATOM 675 O O . ASP A 1 80 ? 2.210 2.589 18.419 1.00 88.00 80 ASP A O 1
ATOM 679 N N . ASP A 1 81 ? 2.850 4.603 19.116 1.00 89.06 81 ASP A N 1
ATOM 680 C CA . ASP A 1 81 ? 1.644 5.332 18.735 1.00 89.06 81 ASP A CA 1
ATOM 681 C C . ASP A 1 81 ? 2.023 6.608 17.970 1.00 89.06 81 ASP A C 1
ATOM 683 O O . ASP A 1 81 ? 3.115 7.156 18.129 1.00 89.06 81 ASP A O 1
ATOM 687 N N . PHE A 1 82 ? 1.154 7.079 17.073 1.00 84.94 82 PHE A N 1
ATOM 688 C CA . PHE A 1 82 ? 1.388 8.353 16.389 1.00 84.94 82 PHE A CA 1
ATOM 689 C C . PHE A 1 82 ? 0.547 9.458 17.031 1.00 84.94 82 PHE A C 1
ATOM 691 O O . PHE A 1 82 ? -0.650 9.297 17.232 1.00 84.94 82 PHE A O 1
ATOM 698 N N . HIS A 1 83 ? 1.156 10.610 17.320 1.00 67.94 83 HIS A N 1
ATOM 699 C CA . HIS A 1 83 ? 0.432 11.787 17.829 1.00 67.94 83 HIS A CA 1
ATOM 700 C C . HIS A 1 83 ? 0.265 12.891 16.771 1.00 67.94 83 HIS A C 1
ATOM 702 O O . HIS A 1 83 ? -0.684 13.662 16.827 1.00 67.94 83 HIS A O 1
ATOM 708 N N . TRP A 1 84 ? 1.174 12.968 15.790 1.00 60.97 84 TRP A N 1
ATOM 709 C CA . TRP A 1 84 ? 1.143 13.953 14.704 1.00 60.97 84 TRP A CA 1
ATOM 710 C C . TRP A 1 84 ? 1.556 13.313 13.377 1.00 60.97 84 TRP A C 1
ATOM 712 O O . TRP A 1 84 ? 2.512 12.540 13.314 1.00 60.97 84 TRP A O 1
ATOM 722 N N . GLY A 1 85 ? 0.850 13.656 12.296 1.00 72.19 85 GLY A N 1
ATOM 723 C CA . GLY A 1 85 ? 1.192 13.206 10.943 1.00 72.19 85 GLY A CA 1
ATOM 724 C C . GLY A 1 85 ? 0.834 11.749 10.636 1.00 72.19 85 GLY A C 1
ATOM 725 O O . GLY A 1 85 ? 1.440 11.168 9.733 1.00 72.19 85 GLY A O 1
ATOM 726 N N . GLY A 1 86 ? -0.117 11.167 11.377 1.00 82.38 86 GLY A N 1
ATOM 727 C CA . GLY A 1 86 ? -0.745 9.885 11.039 1.00 82.38 86 GLY A CA 1
ATOM 728 C C . GLY A 1 86 ? -1.694 9.969 9.843 1.00 82.38 86 GLY A C 1
ATOM 729 O O . GLY A 1 86 ? -1.890 8.976 9.152 1.00 82.38 86 GLY A O 1
ATOM 730 N N . PHE A 1 87 ? -2.202 11.170 9.555 1.00 90.25 87 PHE A N 1
ATOM 731 C CA . PHE A 1 87 ? -3.044 11.475 8.402 1.00 90.25 87 PHE A CA 1
ATOM 732 C C . PHE A 1 87 ? -2.350 12.505 7.515 1.00 90.25 87 PHE A C 1
ATOM 734 O O . PHE A 1 87 ? -1.936 13.565 7.989 1.00 90.25 87 PHE A O 1
ATOM 741 N N . GLN A 1 88 ? -2.242 12.215 6.222 1.00 90.88 88 GLN A N 1
ATOM 742 C CA . GLN A 1 88 ? -1.738 13.154 5.224 1.00 90.88 88 GLN A CA 1
ATOM 743 C C . GLN A 1 88 ? -2.801 13.388 4.155 1.00 90.88 88 GLN A C 1
ATOM 745 O O . GLN A 1 88 ? -3.154 12.466 3.424 1.00 90.88 88 GLN A O 1
ATOM 750 N N . SER A 1 89 ? -3.281 14.629 4.040 1.00 90.38 89 SER A N 1
ATOM 751 C CA . SER A 1 89 ? -4.152 15.030 2.931 1.00 90.38 89 SER A CA 1
ATOM 752 C C . SER A 1 89 ? -3.369 14.994 1.621 1.00 90.38 89 SER A C 1
ATOM 754 O O . SER A 1 89 ? -2.332 15.644 1.491 1.00 90.38 89 SER A O 1
ATOM 756 N N . MET A 1 90 ? -3.895 14.260 0.646 1.00 87.50 90 MET A N 1
ATOM 757 C CA . MET A 1 90 ? -3.380 14.191 -0.724 1.00 87.50 90 MET A CA 1
ATOM 758 C C . MET A 1 90 ? -4.155 15.115 -1.673 1.00 87.50 90 MET A C 1
ATOM 760 O O . MET A 1 90 ? -3.948 15.092 -2.885 1.00 87.50 90 MET A O 1
ATOM 764 N N . GLY A 1 91 ? -5.044 15.947 -1.122 1.00 83.19 91 GLY A N 1
ATOM 765 C CA . GLY A 1 91 ? -5.948 16.795 -1.885 1.00 83.19 91 GLY A CA 1
ATOM 766 C C . GLY A 1 91 ? -7.189 16.041 -2.357 1.00 83.19 91 GLY A C 1
ATOM 767 O O . GLY A 1 91 ? -7.637 15.079 -1.732 1.00 83.19 91 GLY A O 1
ATOM 768 N N . VAL A 1 92 ? -7.777 16.527 -3.448 1.00 76.56 92 VAL A N 1
ATOM 769 C CA . VAL A 1 92 ? -8.981 15.943 -4.042 1.00 76.56 92 VAL A CA 1
ATOM 770 C C . VAL A 1 92 ? -8.569 15.053 -5.200 1.00 76.56 92 VAL A C 1
ATOM 772 O O . VAL A 1 92 ? -7.879 15.504 -6.119 1.00 76.56 92 VAL A O 1
ATOM 775 N N . TRP A 1 93 ? -9.025 13.803 -5.188 1.00 72.62 93 TRP A N 1
ATOM 776 C CA . TRP A 1 93 ? -8.943 12.969 -6.371 1.00 72.62 93 TRP A CA 1
ATOM 777 C C . TRP A 1 93 ? -9.897 13.522 -7.427 1.00 72.62 93 TRP A C 1
ATOM 779 O O . TRP A 1 93 ? -11.114 13.371 -7.324 1.00 72.62 93 TRP A O 1
ATOM 789 N N . ARG A 1 94 ? -9.328 14.242 -8.398 1.00 57.00 94 ARG A N 1
ATOM 790 C CA . ARG A 1 94 ? -10.058 15.147 -9.300 1.00 57.00 94 ARG A CA 1
ATOM 791 C C . ARG A 1 94 ? -11.148 14.456 -10.113 1.00 57.00 94 ARG A C 1
ATOM 793 O O . ARG A 1 94 ? -12.177 15.064 -10.363 1.00 57.00 94 ARG A O 1
ATOM 800 N N . GLU A 1 95 ? -10.935 13.199 -10.483 1.00 63.50 95 GLU A N 1
ATOM 801 C CA . GLU A 1 95 ? -11.875 12.439 -11.311 1.00 63.50 95 GLU A CA 1
ATOM 802 C C . GLU A 1 95 ? -13.137 12.039 -10.545 1.00 63.50 95 GLU A C 1
ATOM 804 O O . GLU A 1 95 ? -14.232 12.093 -11.097 1.00 63.50 95 GLU A O 1
ATOM 809 N N . ARG A 1 96 ? -13.014 11.683 -9.258 1.00 68.00 96 ARG A N 1
ATOM 810 C CA . ARG A 1 96 ? -14.168 11.261 -8.446 1.00 68.00 96 ARG A CA 1
ATOM 811 C C . ARG A 1 96 ? -14.632 12.298 -7.419 1.00 68.00 96 ARG A C 1
ATOM 813 O O . ARG A 1 96 ? -15.655 12.085 -6.774 1.00 68.00 96 ARG A O 1
ATOM 820 N N . TRP A 1 97 ? -13.915 13.412 -7.270 1.00 77.81 97 TRP A N 1
ATOM 821 C CA . TRP A 1 97 ? -14.185 14.470 -6.287 1.00 77.81 97 TRP A CA 1
ATOM 822 C C . TRP A 1 97 ? -14.171 13.993 -4.823 1.00 77.81 97 TRP A C 1
ATOM 824 O O . TRP A 1 97 ? -14.906 14.510 -3.983 1.00 77.81 97 TRP A O 1
ATOM 834 N N . TYR A 1 98 ? -13.317 13.016 -4.501 1.00 84.56 98 TYR A N 1
ATOM 835 C CA . TYR A 1 98 ? -13.120 12.537 -3.127 1.00 84.56 98 TYR A CA 1
ATOM 836 C C . TYR A 1 98 ? -11.923 13.230 -2.489 1.00 84.56 98 TYR A C 1
ATOM 838 O O . TYR A 1 98 ? -10.869 13.345 -3.116 1.00 84.56 98 TYR A O 1
ATOM 846 N N . GLN A 1 99 ? -12.049 13.636 -1.228 1.00 90.69 99 GLN A N 1
ATOM 847 C CA . GLN A 1 99 ? -10.883 14.032 -0.446 1.00 90.69 99 GLN A CA 1
ATOM 848 C C . GLN A 1 99 ? -10.086 12.782 -0.069 1.00 90.69 99 GLN A C 1
ATOM 850 O O . GLN A 1 99 ? -10.647 11.834 0.476 1.00 90.69 99 GLN A O 1
ATOM 855 N N . VAL A 1 100 ? -8.790 12.761 -0.369 1.00 91.81 100 VAL A N 1
ATOM 856 C CA . VAL A 1 100 ? -7.942 11.590 -0.127 1.00 91.81 100 VAL A CA 1
ATOM 857 C C . VAL A 1 100 ? -7.024 11.853 1.054 1.00 91.81 100 VAL A C 1
ATOM 859 O O . VAL A 1 100 ? -6.311 12.858 1.079 1.00 91.81 100 VAL A O 1
ATOM 862 N N . PHE A 1 101 ? -6.998 10.918 1.997 1.00 94.25 101 PHE A N 1
ATOM 863 C CA . PHE A 1 101 ? -6.048 10.906 3.099 1.00 94.25 101 PHE A CA 1
ATOM 864 C C . PHE A 1 101 ? -5.254 9.607 3.095 1.00 94.25 101 PHE A C 1
ATOM 866 O O . PHE A 1 101 ? -5.824 8.520 3.042 1.00 94.25 101 PHE A O 1
ATOM 873 N N . ASN A 1 102 ? -3.933 9.713 3.195 1.00 94.81 102 ASN A N 1
ATOM 874 C CA . ASN A 1 102 ? -3.096 8.571 3.536 1.00 94.81 102 ASN A CA 1
ATOM 875 C C . ASN A 1 102 ? -3.078 8.414 5.055 1.00 94.81 102 ASN A C 1
ATOM 877 O O . ASN A 1 102 ? -2.853 9.394 5.768 1.00 94.81 102 ASN A O 1
ATOM 881 N N . VAL A 1 103 ? -3.274 7.188 5.532 1.00 95.12 103 VAL A N 1
ATOM 882 C CA . VAL A 1 103 ? -3.289 6.844 6.955 1.00 95.12 103 VAL A CA 1
ATOM 883 C C . VAL A 1 103 ? -2.085 5.964 7.274 1.00 95.12 103 VAL A C 1
ATOM 885 O O . VAL A 1 103 ? -1.860 4.931 6.636 1.00 95.12 103 VAL A O 1
ATOM 888 N N . LYS A 1 104 ? -1.300 6.356 8.277 1.00 92.44 104 LYS A N 1
ATOM 889 C CA . LYS A 1 104 ? -0.186 5.562 8.805 1.00 92.44 104 LYS A CA 1
ATOM 890 C C . LYS A 1 104 ? -0.713 4.473 9.722 1.00 92.44 104 LYS A C 1
ATOM 892 O O . LYS A 1 104 ? -0.721 4.625 10.937 1.00 92.44 104 LYS A O 1
ATOM 897 N N . ILE A 1 105 ? -1.131 3.359 9.131 1.00 92.56 105 ILE A N 1
ATOM 898 C CA . ILE A 1 105 ? -1.450 2.175 9.928 1.00 92.56 105 ILE A CA 1
ATOM 899 C C . ILE A 1 105 ? -0.163 1.552 10.485 1.00 92.56 105 ILE A C 1
ATOM 901 O O . ILE A 1 105 ? -0.097 1.278 11.678 1.00 92.56 105 ILE A O 1
ATOM 905 N N . TRP A 1 106 ? 0.884 1.455 9.655 1.00 90.38 106 TRP A N 1
ATOM 906 C CA . TRP A 1 106 ? 2.263 1.071 9.994 1.00 90.38 106 TRP A CA 1
ATOM 907 C C . TRP A 1 106 ? 3.240 1.952 9.202 1.00 90.38 106 TRP A C 1
ATOM 909 O O . TRP A 1 106 ? 2.831 2.693 8.301 1.00 90.38 106 TRP A O 1
ATOM 919 N N . GLN A 1 107 ? 4.531 1.844 9.502 1.00 89.62 107 GLN A N 1
ATOM 920 C CA . GLN A 1 107 ? 5.606 2.496 8.763 1.00 89.62 107 GLN A CA 1
ATOM 921 C C . GLN A 1 107 ? 6.628 1.474 8.269 1.0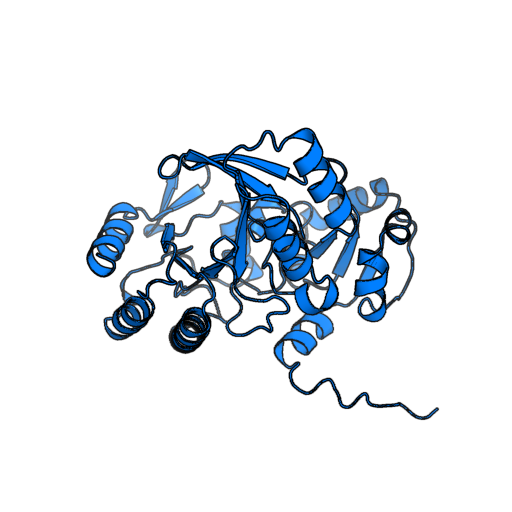0 89.62 107 GLN A C 1
ATOM 923 O O . GLN A 1 107 ? 7.095 0.636 9.036 1.00 89.62 107 GLN A O 1
ATOM 928 N N . ASN A 1 108 ? 7.009 1.606 6.996 1.00 88.31 108 ASN A N 1
ATOM 929 C CA . ASN A 1 108 ? 7.930 0.729 6.276 1.00 88.31 108 ASN A CA 1
ATOM 930 C C . ASN A 1 108 ? 7.393 -0.709 6.102 1.00 88.31 108 ASN A C 1
ATOM 932 O O . ASN A 1 108 ? 6.307 -1.059 6.560 1.00 88.31 108 ASN A O 1
ATOM 936 N N . CYS A 1 109 ? 8.111 -1.543 5.342 1.00 82.44 109 CYS A N 1
ATOM 937 C CA . CYS A 1 109 ? 7.771 -2.954 5.122 1.00 82.44 109 CYS A CA 1
ATOM 938 C C . CYS A 1 109 ? 9.026 -3.762 4.775 1.00 82.44 109 CYS A C 1
ATOM 940 O O . CYS A 1 109 ? 9.896 -3.265 4.071 1.00 82.44 109 CYS A O 1
ATOM 942 N N . ASN A 1 110 ? 9.114 -5.026 5.186 1.00 76.38 110 ASN A N 1
ATOM 943 C CA . ASN A 1 110 ? 10.309 -5.852 4.970 1.00 76.38 110 ASN A CA 1
ATOM 944 C C . ASN A 1 110 ? 10.243 -6.732 3.705 1.00 76.38 110 ASN A C 1
ATOM 946 O O . ASN A 1 110 ? 10.886 -7.777 3.638 1.00 76.38 110 ASN A O 1
ATOM 950 N N . LEU A 1 111 ? 9.490 -6.304 2.684 1.00 79.00 111 LEU A N 1
ATOM 951 C CA . LEU A 1 111 ? 9.344 -7.046 1.424 1.00 79.00 111 LEU A CA 1
ATOM 952 C C . LEU A 1 111 ? 10.594 -7.013 0.531 1.00 79.00 111 LEU A C 1
ATOM 954 O O . LEU A 1 111 ? 10.669 -7.753 -0.444 1.00 79.00 111 LEU A O 1
ATOM 958 N N . GLY A 1 112 ? 11.580 -6.171 0.856 1.00 77.88 112 GLY A N 1
ATOM 959 C CA . GLY A 1 112 ? 12.891 -6.187 0.203 1.00 77.88 112 GLY A CA 1
ATOM 960 C C . GLY A 1 112 ? 12.948 -5.525 -1.177 1.00 77.88 112 GLY A C 1
ATOM 961 O O . GLY A 1 112 ? 13.922 -5.731 -1.899 1.00 77.88 112 GLY A O 1
ATOM 962 N N . CYS A 1 113 ? 11.951 -4.715 -1.547 1.00 83.06 113 CYS A N 1
ATOM 963 C CA . CYS A 1 113 ? 11.966 -3.969 -2.805 1.00 83.06 113 CYS A CA 1
ATOM 964 C C . CYS A 1 113 ? 13.156 -2.998 -2.846 1.00 83.06 113 CYS A C 1
ATOM 966 O O . CYS A 1 113 ? 13.197 -2.019 -2.098 1.00 83.06 113 CYS A O 1
ATOM 968 N N . LYS A 1 114 ? 14.105 -3.226 -3.758 1.00 85.69 114 LYS A N 1
ATOM 969 C CA . LYS A 1 114 ? 15.338 -2.422 -3.853 1.00 85.69 114 LYS A CA 1
ATOM 970 C C . LYS A 1 114 ? 15.086 -0.957 -4.217 1.00 85.69 114 LYS A C 1
ATOM 972 O O . LYS A 1 114 ? 15.857 -0.084 -3.845 1.00 85.69 114 LYS A O 1
ATOM 977 N N . TYR A 1 115 ? 13.993 -0.701 -4.929 1.00 87.38 115 TYR A N 1
ATOM 978 C CA . TYR A 1 115 ? 13.558 0.618 -5.392 1.00 87.38 115 TYR A CA 1
ATOM 979 C C . TYR A 1 115 ? 12.563 1.300 -4.434 1.00 87.38 115 TYR A C 1
ATOM 981 O O . TYR A 1 115 ? 11.893 2.260 -4.815 1.00 87.38 115 TYR A O 1
ATOM 989 N N . CYS A 1 116 ? 12.382 0.777 -3.218 1.00 88.69 116 CYS A N 1
ATOM 990 C CA . CYS A 1 116 ? 11.324 1.227 -2.319 1.00 88.69 116 CYS A CA 1
ATOM 991 C C . CYS A 1 116 ? 11.494 2.699 -1.915 1.00 88.69 116 CYS A C 1
ATOM 993 O O . CYS A 1 116 ? 12.436 3.058 -1.211 1.00 88.69 116 CYS A O 1
ATOM 995 N N . TYR A 1 117 ? 10.530 3.544 -2.286 1.00 90.00 117 TYR A N 1
ATOM 996 C CA . TYR A 1 117 ? 10.556 4.967 -1.938 1.00 90.00 117 TYR A CA 1
ATOM 997 C C . TYR A 1 117 ? 10.419 5.228 -0.427 1.00 90.00 117 TYR A C 1
ATOM 999 O O . TYR A 1 117 ? 10.795 6.305 0.037 1.00 90.00 117 TYR A O 1
ATOM 1007 N N . LEU A 1 118 ? 9.901 4.263 0.346 1.00 89.50 118 LEU A N 1
ATOM 1008 C CA . LEU A 1 118 ? 9.818 4.370 1.804 1.00 89.50 118 LEU A CA 1
ATOM 1009 C C . LEU A 1 118 ? 11.210 4.425 2.437 1.00 89.50 118 LEU A C 1
ATOM 1011 O O . LEU A 1 118 ? 11.389 5.148 3.408 1.00 89.50 118 LEU A O 1
ATOM 1015 N N . LEU A 1 119 ? 12.214 3.767 1.842 1.00 84.31 119 LEU A N 1
ATOM 1016 C CA . LEU A 1 119 ? 13.606 3.888 2.289 1.00 84.31 119 LEU A CA 1
ATOM 1017 C C . LEU A 1 119 ? 14.111 5.328 2.171 1.00 84.31 119 LEU A C 1
ATOM 1019 O O . LEU A 1 119 ? 14.798 5.817 3.059 1.00 84.31 119 LEU A O 1
ATOM 1023 N N . ASP A 1 120 ? 13.757 6.009 1.083 1.00 84.94 120 ASP A N 1
ATOM 1024 C CA . ASP A 1 120 ? 14.159 7.395 0.826 1.00 84.94 120 ASP A CA 1
ATOM 1025 C C . ASP A 1 120 ? 13.377 8.377 1.714 1.00 84.94 120 ASP A C 1
ATOM 1027 O O . ASP A 1 120 ? 13.943 9.284 2.327 1.00 84.94 120 ASP A O 1
ATOM 1031 N N . SER A 1 121 ? 12.068 8.148 1.836 1.00 85.06 121 SER A N 1
ATOM 1032 C CA . SER A 1 121 ? 11.146 9.018 2.577 1.00 85.06 121 SER A CA 1
ATOM 1033 C C . SER A 1 121 ? 11.326 8.898 4.092 1.00 85.06 121 SER A C 1
ATOM 1035 O O . SER A 1 121 ? 11.197 9.890 4.806 1.00 85.06 121 SER A O 1
ATOM 1037 N N . ASN A 1 122 ? 11.698 7.709 4.573 1.00 83.06 122 ASN A N 1
ATOM 1038 C CA . ASN A 1 122 ? 11.928 7.402 5.982 1.00 83.06 122 ASN A CA 1
ATOM 1039 C C . ASN A 1 122 ? 13.403 7.094 6.268 1.00 83.06 122 ASN A C 1
ATOM 1041 O O . ASN A 1 122 ? 13.707 6.355 7.197 1.00 83.06 122 ASN A O 1
ATOM 1045 N N . LYS A 1 123 ? 14.346 7.687 5.524 1.00 76.81 123 LYS A N 1
ATOM 1046 C CA . LYS A 1 123 ? 15.795 7.462 5.712 1.00 76.81 123 LYS A CA 1
ATOM 1047 C C . LYS A 1 123 ? 16.317 7.731 7.131 1.00 76.81 123 LYS A C 1
ATOM 1049 O O . LYS A 1 123 ? 17.396 7.270 7.481 1.00 76.81 123 LYS A O 1
ATOM 1054 N N . LEU A 1 12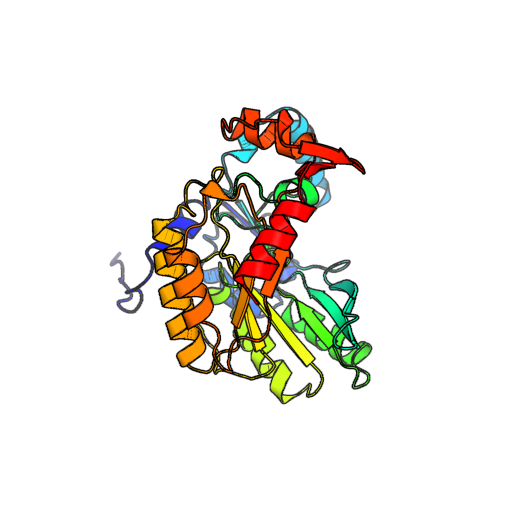4 ? 15.577 8.512 7.926 1.00 76.19 124 LEU A N 1
ATOM 1055 C CA . LEU A 1 124 ? 15.885 8.791 9.333 1.00 76.19 124 LEU A CA 1
ATOM 1056 C C . LEU A 1 124 ? 15.218 7.817 10.314 1.00 76.19 124 LEU A C 1
ATOM 1058 O O . LEU A 1 124 ? 15.619 7.797 11.465 1.00 76.19 124 LEU A O 1
ATOM 1062 N N . ASN A 1 125 ? 14.213 7.058 9.877 1.00 77.38 125 ASN A N 1
ATOM 1063 C CA . ASN A 1 125 ? 13.487 6.068 10.677 1.00 77.38 125 ASN A CA 1
ATOM 1064 C C . ASN A 1 125 ? 13.203 4.828 9.795 1.00 77.38 125 ASN A C 1
ATOM 1066 O O . ASN A 1 125 ? 12.051 4.618 9.388 1.00 77.38 125 ASN A O 1
ATOM 1070 N N . PRO A 1 126 ? 14.244 4.082 9.372 1.00 75.25 126 PRO A N 1
ATOM 1071 C CA . PRO A 1 126 ? 14.115 2.973 8.422 1.00 75.25 126 PRO A CA 1
ATOM 1072 C C . PRO A 1 126 ? 13.465 1.719 9.026 1.00 75.25 126 PRO A C 1
ATOM 1074 O O . PRO A 1 126 ? 13.164 0.769 8.301 1.00 75.25 126 PRO A O 1
ATOM 1077 N N . GLU A 1 127 ? 13.263 1.693 10.339 1.00 78.12 127 GLU A N 1
ATOM 1078 C CA . GLU A 1 127 ? 12.710 0.560 11.060 1.00 78.12 127 GLU A CA 1
ATOM 1079 C C . GLU A 1 127 ? 11.245 0.335 10.712 1.00 78.12 127 GLU A C 1
ATOM 1081 O O . GLU A 1 127 ? 10.491 1.251 10.374 1.00 78.12 127 GLU A O 1
ATOM 1086 N N . LEU A 1 128 ? 10.839 -0.926 10.793 1.00 82.56 128 LEU A N 1
ATOM 1087 C CA . LEU A 1 128 ? 9.442 -1.285 10.690 1.00 82.56 128 LEU A CA 1
ATOM 1088 C C . LEU A 1 128 ? 8.732 -0.866 11.981 1.00 82.56 128 LEU A C 1
ATOM 1090 O O . LEU A 1 128 ? 9.102 -1.344 13.052 1.00 82.56 128 LEU A O 1
ATOM 1094 N N . THR A 1 129 ? 7.689 -0.044 11.871 1.00 86.44 129 THR A N 1
ATOM 1095 C CA . THR A 1 129 ? 6.916 0.433 13.028 1.00 86.44 129 THR A CA 1
ATOM 1096 C C . THR A 1 129 ? 5.446 0.067 12.895 1.00 86.44 129 THR A C 1
ATOM 1098 O O . THR A 1 129 ? 4.822 0.396 11.890 1.00 86.44 129 THR A O 1
ATOM 1101 N N . ILE A 1 130 ? 4.870 -0.563 13.917 1.00 88.62 130 ILE A N 1
ATOM 1102 C CA . ILE A 1 130 ? 3.427 -0.782 14.051 1.00 88.62 130 ILE A CA 1
ATOM 1103 C C . ILE A 1 130 ? 2.878 0.266 15.018 1.00 88.62 130 ILE A C 1
ATOM 1105 O O . ILE A 1 130 ? 3.376 0.392 16.135 1.00 88.62 130 ILE A O 1
ATOM 1109 N N . TYR A 1 131 ? 1.846 0.997 14.593 1.00 92.81 131 TYR A N 1
ATOM 1110 C CA . TYR A 1 131 ? 1.162 1.963 15.448 1.00 92.81 131 TYR A CA 1
ATOM 1111 C C . TYR A 1 131 ? -0.044 1.321 16.119 1.00 92.81 131 TYR A C 1
ATOM 1113 O O . TYR A 1 131 ? -0.854 0.724 15.417 1.00 92.81 131 TYR A O 1
ATOM 1121 N N . CYS A 1 132 ? -0.185 1.437 17.439 1.00 92.44 132 CYS A N 1
ATOM 1122 C CA . CYS A 1 132 ? -1.248 0.776 18.207 1.00 92.44 132 CYS A CA 1
ATOM 1123 C C . CYS A 1 132 ? -2.539 1.598 18.337 1.00 92.44 132 CYS A C 1
ATOM 1125 O O . CYS A 1 132 ? -3.604 1.012 18.511 1.00 92.44 132 CYS A O 1
ATOM 1127 N N . ASN A 1 133 ? -2.461 2.924 18.209 1.00 94.81 133 ASN A N 1
ATOM 1128 C CA . ASN A 1 133 ? -3.594 3.842 18.377 1.00 94.81 133 ASN A CA 1
ATOM 1129 C C . ASN A 1 133 ? -4.390 4.105 17.088 1.00 94.81 133 ASN A C 1
ATOM 1131 O O . ASN A 1 133 ? -5.148 5.068 16.998 1.00 94.81 133 ASN A O 1
ATOM 1135 N N . VAL A 1 134 ? -4.180 3.290 16.049 1.00 95.25 134 VAL A N 1
ATOM 1136 C CA . VAL A 1 134 ? -4.780 3.496 14.721 1.00 95.25 134 VAL A CA 1
ATOM 1137 C C . VAL A 1 134 ? -6.301 3.535 14.801 1.00 95.25 134 VAL A C 1
ATOM 1139 O O . VAL A 1 134 ? -6.917 4.358 14.132 1.00 95.25 134 VAL A O 1
ATOM 1142 N N . LYS A 1 135 ? -6.913 2.652 15.597 1.00 95.12 135 LYS A N 1
ATOM 1143 C CA . LYS A 1 135 ? -8.373 2.538 15.669 1.00 95.12 135 LYS A CA 1
ATOM 1144 C C . LYS A 1 135 ? -8.974 3.798 16.287 1.00 95.12 135 LYS A C 1
ATOM 1146 O O . LYS A 1 135 ? -9.875 4.396 15.713 1.00 95.12 135 LYS A O 1
ATOM 1151 N N . GLU A 1 136 ? -8.412 4.229 17.406 1.00 94.75 136 GLU A N 1
ATOM 1152 C CA . GLU A 1 136 ? -8.826 5.392 18.179 1.00 94.75 136 GLU A CA 1
ATOM 1153 C C . GLU A 1 136 ? -8.656 6.686 17.375 1.00 94.75 136 GLU A C 1
ATOM 1155 O O . GLU A 1 136 ? -9.592 7.475 17.259 1.00 94.75 136 GLU A O 1
ATOM 1160 N N . GLU A 1 137 ? -7.486 6.885 16.762 1.00 95.00 137 GLU A N 1
ATOM 1161 C CA . GLU A 1 137 ? -7.201 8.100 15.994 1.00 95.00 137 GLU A CA 1
ATOM 1162 C C . GLU A 1 137 ? -8.002 8.172 14.692 1.00 95.00 137 GLU A C 1
ATOM 1164 O O . GLU A 1 137 ? -8.397 9.260 14.282 1.00 95.00 137 GLU A O 1
ATOM 1169 N N . VAL A 1 138 ? -8.265 7.040 14.028 1.00 95.12 138 VAL A N 1
ATOM 1170 C CA . VAL A 1 138 ? -9.119 7.014 12.830 1.00 95.12 138 VAL A CA 1
ATOM 1171 C C . VAL A 1 138 ? -10.561 7.320 13.189 1.00 95.12 138 VAL A C 1
ATOM 1173 O O . VAL A 1 138 ? -11.165 8.140 12.505 1.00 95.12 138 VAL A O 1
ATOM 1176 N N . THR A 1 139 ? -11.102 6.719 14.250 1.00 94.31 139 THR A N 1
ATOM 1177 C CA . THR A 1 139 ? -12.465 7.025 14.700 1.00 94.31 139 THR A CA 1
ATOM 1178 C C . THR A 1 139 ? -12.597 8.507 15.028 1.00 94.31 139 THR A C 1
ATOM 1180 O O . THR A 1 139 ? -13.449 9.176 14.452 1.00 94.31 139 THR A O 1
ATOM 1183 N N . LYS A 1 140 ? -11.682 9.057 15.835 1.00 93.44 140 LYS A N 1
ATOM 1184 C CA . LYS A 1 140 ? -11.676 10.485 16.168 1.00 93.44 140 LYS A CA 1
ATOM 1185 C C . LYS A 1 140 ? -11.533 11.377 14.931 1.00 93.44 140 LYS A C 1
ATOM 1187 O O . LYS A 1 140 ? -12.245 12.364 14.783 1.00 93.44 140 LYS A O 1
ATOM 1192 N N . PHE A 1 141 ? -10.626 11.030 14.017 1.00 92.62 141 PHE A N 1
ATOM 1193 C CA . PHE A 1 141 ? -10.458 11.762 12.764 1.00 92.62 141 PHE A CA 1
ATOM 1194 C C . PHE A 1 141 ? -11.753 11.776 11.947 1.00 92.62 141 PHE A C 1
ATOM 1196 O O . PHE A 1 141 ? -12.124 12.810 11.394 1.00 92.62 141 PHE A O 1
ATOM 1203 N N . LEU A 1 142 ? -12.451 10.646 11.865 1.00 92.94 142 LEU A N 1
ATOM 1204 C CA . LEU A 1 142 ? -13.733 10.589 11.184 1.00 92.94 142 LEU A CA 1
ATOM 1205 C C . LEU A 1 142 ? -14.782 11.434 11.916 1.00 92.94 142 LEU A C 1
ATOM 1207 O O . LEU A 1 142 ? -15.407 12.258 11.268 1.00 92.94 142 LEU A O 1
ATOM 1211 N N . GLU A 1 143 ? -14.920 11.340 13.234 1.00 90.94 143 GLU A N 1
ATOM 1212 C CA . GLU A 1 143 ? -15.860 12.170 14.006 1.00 90.94 143 GLU A CA 1
ATOM 1213 C C . GLU A 1 143 ? -15.637 13.681 13.798 1.00 90.94 143 GLU A C 1
ATOM 1215 O O . GLU A 1 143 ? -16.589 14.435 13.589 1.00 90.94 143 GLU A O 1
ATOM 1220 N N . ASP A 1 144 ? -14.377 14.123 13.775 1.00 89.06 144 ASP A N 1
ATOM 1221 C CA . ASP A 1 144 ? -14.022 15.539 13.646 1.00 89.06 144 ASP A CA 1
ATOM 1222 C C . ASP A 1 144 ? -14.150 16.065 12.197 1.00 89.06 144 ASP A C 1
ATOM 1224 O O . ASP A 1 144 ? -14.546 17.216 11.959 1.00 89.06 144 ASP A O 1
ATOM 1228 N N . PHE A 1 145 ? -13.783 15.247 11.201 1.00 83.62 145 PHE A N 1
ATOM 1229 C CA . PHE A 1 145 ? -13.627 15.691 9.807 1.00 83.62 145 PHE A CA 1
ATOM 1230 C C . PHE A 1 145 ? -14.704 15.179 8.850 1.00 83.62 145 PHE A C 1
ATOM 1232 O O . PHE A 1 145 ? -14.930 15.793 7.795 1.00 83.62 145 PHE A O 1
ATOM 1239 N N . TRP A 1 146 ? -15.389 14.086 9.179 1.00 79.62 146 TRP A N 1
ATOM 1240 C CA . TRP A 1 146 ? -16.425 13.513 8.334 1.00 79.62 146 TRP A CA 1
ATOM 1241 C C . TRP A 1 146 ? -17.729 14.301 8.458 1.00 79.62 146 TRP A C 1
ATOM 1243 O O . TRP A 1 146 ? -18.607 14.030 9.264 1.00 79.62 146 TRP A O 1
ATOM 1253 N N . LYS A 1 147 ? -17.869 15.296 7.585 1.00 77.12 147 LYS A N 1
ATOM 1254 C CA . LYS A 1 147 ? -19.101 16.083 7.414 1.00 77.12 147 LYS A CA 1
ATOM 1255 C C . LYS A 1 147 ? -19.927 15.546 6.250 1.00 77.12 147 LYS A C 1
ATOM 1257 O O . LYS A 1 147 ? -20.190 16.285 5.306 1.00 77.12 147 LYS A O 1
ATOM 1262 N N . GLU A 1 148 ? -20.161 14.232 6.239 1.00 73.06 148 GLU A N 1
ATOM 1263 C CA . GLU A 1 148 ? -20.790 13.496 5.126 1.00 73.06 148 GLU A CA 1
ATOM 1264 C C . GLU A 1 148 ? -20.068 13.663 3.774 1.00 73.06 148 GLU A C 1
ATOM 1266 O O . GLU A 1 148 ? -20.609 13.374 2.706 1.00 73.06 148 GLU A O 1
ATOM 1271 N N . LYS A 1 149 ? -18.810 14.110 3.791 1.00 79.25 149 LYS A N 1
ATOM 1272 C CA . LYS A 1 149 ? -18.024 14.316 2.574 1.00 79.25 149 LYS A CA 1
ATOM 1273 C C . LYS A 1 149 ? -17.586 12.982 1.982 1.00 79.25 149 LYS A C 1
ATOM 1275 O O . LYS A 1 149 ? -17.257 12.040 2.700 1.00 79.25 149 LYS A O 1
ATOM 1280 N N . LYS A 1 150 ? -17.504 12.952 0.653 1.00 88.81 150 LYS A N 1
ATOM 1281 C CA . LYS A 1 150 ? -16.853 11.888 -0.113 1.00 88.81 150 LYS A CA 1
ATOM 1282 C C . LYS A 1 150 ? -15.365 11.845 0.229 1.00 88.81 150 LYS A C 1
ATOM 1284 O O . LYS A 1 150 ? -14.631 12.789 -0.070 1.00 88.81 150 LYS A O 1
ATOM 1289 N N . MET A 1 151 ? -14.929 10.761 0.865 1.00 92.25 151 MET A N 1
ATOM 1290 C CA . MET A 1 151 ? -13.565 10.614 1.372 1.00 92.25 151 MET A CA 1
ATOM 1291 C C . MET A 1 151 ? -12.974 9.243 1.046 1.00 92.25 151 MET A C 1
ATOM 1293 O O . MET A 1 151 ? -13.670 8.236 1.103 1.00 92.25 151 MET A O 1
ATOM 1297 N N . VAL A 1 152 ? -11.679 9.212 0.731 1.00 94.19 152 VAL A N 1
ATOM 1298 C CA . VAL A 1 152 ? -10.886 7.988 0.577 1.00 94.19 152 VAL A CA 1
ATOM 1299 C C . VAL A 1 152 ? -9.817 7.959 1.664 1.00 94.19 152 VAL A C 1
ATOM 1301 O O . VAL A 1 152 ? -9.021 8.895 1.764 1.00 94.19 152 VAL A O 1
ATOM 1304 N N . LEU A 1 153 ? -9.758 6.875 2.435 1.00 96.12 153 LEU A N 1
ATOM 1305 C CA . LEU A 1 153 ? -8.622 6.564 3.300 1.00 96.12 153 LEU A CA 1
ATOM 1306 C C . LEU A 1 153 ? -7.746 5.513 2.622 1.00 96.12 153 LEU A C 1
ATOM 1308 O O . LEU A 1 153 ? -8.147 4.363 2.456 1.00 96.12 153 LEU A O 1
ATOM 1312 N N . ASN A 1 154 ? -6.536 5.907 2.241 1.00 95.88 154 ASN A N 1
ATOM 1313 C CA . ASN A 1 154 ? -5.514 4.998 1.745 1.00 95.88 154 ASN A CA 1
ATOM 1314 C C . ASN A 1 154 ? -4.667 4.493 2.917 1.00 95.88 154 ASN A C 1
ATOM 1316 O O . ASN A 1 154 ? -3.939 5.260 3.549 1.00 95.88 154 ASN A O 1
ATOM 1320 N N . ILE A 1 155 ? -4.739 3.191 3.177 1.00 96.19 155 ILE A N 1
ATOM 1321 C CA . ILE A 1 155 ? -4.061 2.514 4.291 1.00 96.19 155 ILE A CA 1
ATOM 1322 C C . ILE A 1 155 ? -2.850 1.687 3.824 1.00 96.19 155 ILE A C 1
ATOM 1324 O O . ILE A 1 155 ? -2.376 0.804 4.538 1.00 96.19 155 ILE A O 1
ATOM 1328 N N . GLY A 1 156 ? -2.359 1.932 2.606 1.00 94.44 156 GLY A N 1
ATOM 1329 C CA . GLY A 1 156 ? -1.242 1.202 1.996 1.00 94.44 156 GLY A CA 1
ATOM 1330 C C . GLY A 1 156 ? -0.152 2.097 1.406 1.00 94.44 156 GLY A C 1
ATOM 1331 O O . GLY A 1 156 ? 0.639 1.643 0.584 1.00 94.44 156 GLY A O 1
ATOM 1332 N N . GLU A 1 157 ? -0.125 3.381 1.770 1.00 93.00 157 GLU A N 1
ATOM 1333 C CA . GLU A 1 157 ? 0.947 4.292 1.358 1.00 93.00 157 GLU A CA 1
ATOM 1334 C C . GLU A 1 157 ? 2.243 3.986 2.121 1.00 93.00 157 GLU A C 1
ATOM 1336 O O . GLU A 1 157 ? 3.280 3.711 1.535 1.00 93.00 157 GLU A O 1
ATOM 1341 N N . TYR A 1 158 ? 2.185 3.982 3.452 1.00 93.00 158 TYR A N 1
ATOM 1342 C CA . TYR A 1 158 ? 3.385 3.932 4.293 1.00 93.00 158 TYR A CA 1
ATOM 1343 C C . TYR A 1 158 ? 3.900 2.520 4.581 1.00 93.00 158 TYR A C 1
ATOM 1345 O O . TYR A 1 158 ? 4.925 2.362 5.244 1.00 93.00 158 TYR A O 1
ATOM 1353 N N . THR A 1 159 ? 3.192 1.496 4.111 1.00 91.88 159 THR A N 1
ATOM 1354 C CA . THR A 1 159 ? 3.479 0.083 4.364 1.00 91.88 159 THR A CA 1
ATOM 1355 C C . THR A 1 159 ? 2.735 -0.806 3.359 1.00 91.88 159 THR A C 1
ATOM 1357 O O . THR A 1 159 ? 1.926 -0.318 2.574 1.00 91.88 159 THR A O 1
ATOM 1360 N N . ASP A 1 160 ? 2.977 -2.115 3.397 1.00 92.69 160 ASP A N 1
ATOM 1361 C CA . ASP A 1 160 ? 2.103 -3.091 2.741 1.00 92.69 160 ASP A CA 1
ATOM 1362 C C . ASP A 1 160 ? 0.964 -3.451 3.694 1.00 92.69 160 ASP A C 1
ATOM 1364 O O . ASP A 1 160 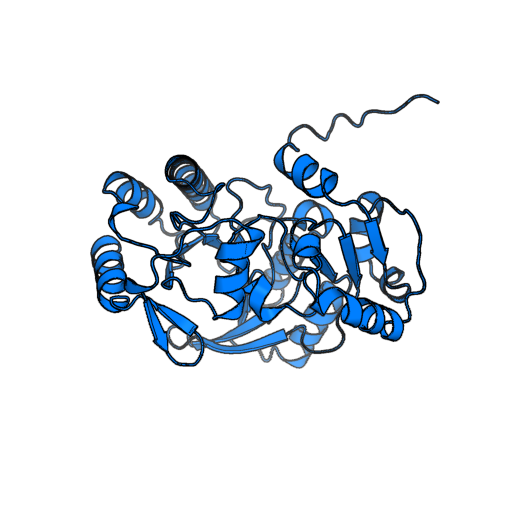? 1.234 -4.016 4.746 1.00 92.69 160 ASP A O 1
ATOM 1368 N N . THR A 1 161 ? -0.288 -3.145 3.346 1.00 94.38 161 THR A N 1
ATOM 1369 C CA . THR A 1 161 ? -1.433 -3.237 4.267 1.00 94.38 161 THR A CA 1
ATOM 1370 C C . THR A 1 161 ? -1.646 -4.630 4.857 1.00 94.38 161 THR A C 1
ATOM 1372 O O . THR A 1 161 ? -2.174 -4.737 5.956 1.00 94.38 161 THR A O 1
ATOM 1375 N N . PHE A 1 162 ? -1.272 -5.701 4.155 1.00 91.44 162 PHE A N 1
ATOM 1376 C CA . PHE A 1 162 ? -1.607 -7.068 4.569 1.00 91.44 162 PHE A CA 1
ATOM 1377 C C . PHE A 1 162 ? -0.447 -7.796 5.260 1.00 91.44 162 PHE A C 1
ATOM 1379 O O . PHE A 1 162 ? -0.620 -8.926 5.711 1.00 91.44 162 PHE A O 1
ATOM 1386 N N . LEU A 1 163 ? 0.723 -7.160 5.394 1.00 84.56 163 LEU A N 1
ATOM 1387 C CA . LEU A 1 163 ? 1.928 -7.790 5.948 1.00 84.56 163 LEU A CA 1
ATOM 1388 C C . LEU A 1 163 ? 1.767 -8.268 7.407 1.00 84.56 163 LEU A C 1
ATOM 1390 O O . LEU A 1 163 ? 2.205 -9.366 7.744 1.00 84.56 163 LEU A O 1
ATOM 1394 N N . PHE A 1 164 ? 1.120 -7.463 8.253 1.00 82.50 164 PHE A N 1
ATOM 1395 C CA . PHE A 1 164 ? 0.846 -7.725 9.676 1.00 82.50 164 PHE A CA 1
ATOM 1396 C C . PHE A 1 164 ? -0.650 -7.756 10.016 1.00 82.50 164 PHE A C 1
ATOM 1398 O O . PHE A 1 164 ? -1.022 -7.798 11.189 1.00 82.50 164 PHE A O 1
ATOM 1405 N N . ASP A 1 165 ? -1.524 -7.766 9.010 1.00 88.06 165 ASP A N 1
ATOM 1406 C CA . ASP A 1 165 ? -2.967 -7.636 9.227 1.00 88.06 165 ASP A CA 1
ATOM 1407 C C . ASP A 1 165 ? -3.569 -8.886 9.881 1.00 88.06 165 ASP A C 1
ATOM 1409 O O . ASP A 1 165 ? -4.563 -8.817 10.602 1.00 88.06 165 ASP A O 1
ATOM 1413 N N . ASP A 1 166 ? -2.889 -10.027 9.741 1.00 82.00 166 ASP A N 1
ATOM 1414 C CA . ASP A 1 166 ? -3.197 -11.241 10.493 1.00 82.00 166 ASP A CA 1
ATOM 1415 C C . ASP A 1 166 ? -3.126 -11.047 12.023 1.00 82.00 166 ASP A C 1
ATOM 1417 O O . ASP A 1 166 ? -3.753 -11.814 12.767 1.00 82.00 166 ASP A O 1
ATOM 1421 N N . PHE A 1 167 ? -2.400 -10.029 12.489 1.00 80.06 167 PHE A N 1
ATOM 1422 C CA . PHE A 1 167 ? -2.234 -9.696 13.902 1.00 80.06 167 PHE A CA 1
ATOM 1423 C C . PHE A 1 167 ? -3.042 -8.463 14.288 1.00 80.06 167 PHE A C 1
ATOM 1425 O O . PHE A 1 167 ? -3.840 -8.532 15.218 1.00 80.06 167 PHE A O 1
ATOM 1432 N N . THR A 1 168 ? -2.885 -7.364 13.547 1.00 86.31 168 THR A N 1
ATOM 1433 C CA . THR A 1 168 ? -3.518 -6.081 13.894 1.00 86.31 168 THR A CA 1
ATOM 1434 C C . THR A 1 168 ? -5.000 -6.024 13.537 1.00 86.31 168 THR A C 1
ATOM 1436 O O . THR A 1 168 ? -5.739 -5.218 14.100 1.00 86.31 168 THR A O 1
ATOM 1439 N N . LYS A 1 169 ? -5.441 -6.847 12.573 1.00 90.56 169 LYS A N 1
ATOM 1440 C CA . LYS A 1 169 ? -6.817 -6.885 12.052 1.00 90.56 169 LYS A CA 1
ATOM 1441 C C . LYS A 1 169 ? -7.329 -5.504 11.626 1.00 90.56 169 LYS A C 1
ATOM 1443 O O . LYS A 1 169 ? -8.524 -5.211 11.740 1.00 90.56 169 LYS A O 1
ATOM 1448 N N . TYR A 1 170 ? -6.438 -4.641 11.145 1.00 94.25 170 TYR A N 1
ATOM 1449 C CA . TYR A 1 170 ? -6.791 -3.280 10.760 1.00 94.25 170 TYR A CA 1
ATOM 1450 C C . TYR A 1 170 ? -7.716 -3.267 9.555 1.00 94.25 170 TYR A C 1
ATOM 1452 O O . TYR A 1 170 ? -8.685 -2.516 9.566 1.00 94.25 170 TYR A O 1
ATOM 1460 N N . THR A 1 171 ? -7.530 -4.144 8.571 1.00 95.75 171 THR A N 1
ATOM 1461 C CA . THR A 1 171 ? -8.456 -4.212 7.432 1.00 95.75 171 THR A CA 1
ATOM 1462 C C . THR A 1 171 ? -9.883 -4.552 7.869 1.00 95.75 171 THR A C 1
ATOM 1464 O O . THR A 1 171 ? -10.833 -3.965 7.357 1.00 95.75 171 THR A O 1
ATOM 1467 N N . ALA A 1 172 ? -10.052 -5.422 8.872 1.00 95.56 172 ALA A N 1
ATOM 1468 C CA . ALA A 1 172 ? -11.359 -5.744 9.437 1.00 95.56 172 ALA A CA 1
ATOM 1469 C C . ALA A 1 172 ? -11.975 -4.553 10.189 1.00 95.56 172 ALA A C 1
ATOM 1471 O O . ALA A 1 172 ? -13.177 -4.321 10.077 1.00 95.56 172 ALA A O 1
ATOM 1472 N N . PHE A 1 173 ? -11.165 -3.776 10.913 1.00 96.31 173 PHE A N 1
ATOM 1473 C CA . PHE A 1 173 ? -11.603 -2.519 11.524 1.00 96.31 173 PHE A CA 1
ATOM 1474 C C . PHE A 1 173 ? -12.059 -1.505 10.462 1.00 96.31 173 PHE A C 1
ATOM 1476 O O . PHE A 1 173 ? -13.202 -1.058 10.499 1.00 96.31 173 PHE A O 1
ATOM 1483 N N . PHE A 1 174 ? -11.225 -1.221 9.458 1.00 97.31 174 PHE A N 1
ATOM 1484 C CA . PHE A 1 174 ? -11.565 -0.292 8.376 1.00 97.31 174 PHE A CA 1
ATOM 1485 C C . PHE A 1 174 ? -12.781 -0.747 7.565 1.00 97.31 174 PHE A C 1
ATOM 1487 O O . PHE A 1 174 ? -13.573 0.084 7.129 1.00 97.31 174 PHE A O 1
ATOM 1494 N N . ARG A 1 175 ? -12.978 -2.059 7.392 1.00 97.25 175 ARG A N 1
ATOM 1495 C CA . ARG A 1 175 ? -14.198 -2.593 6.783 1.00 97.25 175 ARG A CA 1
ATOM 1496 C C . ARG A 1 175 ? -15.440 -2.217 7.588 1.00 97.25 175 ARG A C 1
ATOM 1498 O O . ARG A 1 175 ? -16.428 -1.845 6.965 1.00 97.25 175 ARG A O 1
ATOM 1505 N N . LYS A 1 176 ? -15.418 -2.340 8.918 1.00 96.75 176 LYS A N 1
ATOM 1506 C CA . LYS A 1 176 ? -16.580 -2.018 9.769 1.00 96.75 176 LYS A CA 1
ATOM 1507 C C . LYS A 1 176 ? -16.959 -0.543 9.686 1.00 96.75 176 LYS A C 1
ATOM 1509 O O . LYS A 1 176 ? -18.139 -0.232 9.610 1.00 96.75 176 LYS A O 1
ATOM 1514 N N . LEU A 1 177 ? -15.973 0.349 9.571 1.00 96.31 177 LEU A N 1
ATOM 1515 C CA . LEU A 1 177 ? -16.235 1.777 9.354 1.00 96.31 177 LEU A CA 1
ATOM 1516 C C . LEU A 1 177 ? -17.084 2.022 8.095 1.00 96.31 177 LEU A C 1
ATOM 1518 O O . LEU A 1 177 ? -17.843 2.976 8.029 1.00 96.31 177 LEU A O 1
ATOM 1522 N N . LEU A 1 178 ? -17.031 1.158 7.082 1.00 96.44 178 LEU A N 1
ATOM 1523 C CA . LEU A 1 178 ? -17.873 1.346 5.899 1.00 96.44 178 LEU A CA 1
ATOM 1524 C C . LEU A 1 178 ? -19.371 1.166 6.178 1.00 96.44 178 LEU A C 1
ATOM 1526 O O . LEU A 1 178 ? -20.162 1.677 5.389 1.00 96.44 178 LEU A O 1
ATOM 1530 N N . ASP A 1 179 ? -19.759 0.485 7.259 1.00 94.88 179 ASP A N 1
ATOM 1531 C CA . ASP A 1 179 ? -21.165 0.324 7.649 1.00 94.88 179 ASP A CA 1
ATOM 1532 C C . ASP A 1 179 ? -21.709 1.600 8.320 1.00 94.88 179 ASP A C 1
ATOM 1534 O O . ASP A 1 179 ? -22.883 1.933 8.172 1.00 94.88 179 ASP A O 1
ATOM 1538 N N . GLU A 1 180 ? -20.840 2.348 9.003 1.00 93.31 180 GLU A N 1
ATOM 1539 C CA . GLU A 1 180 ? -21.177 3.586 9.720 1.00 93.31 180 GLU A CA 1
ATOM 1540 C C . GLU A 1 180 ? -21.001 4.841 8.847 1.00 93.31 180 GLU A C 1
ATOM 1542 O O . GLU A 1 180 ? -21.728 5.821 9.002 1.00 93.31 180 GLU A O 1
ATOM 1547 N N . TYR A 1 181 ? -20.067 4.805 7.889 1.00 94.38 181 TYR A N 1
ATOM 1548 C CA . TYR A 1 181 ? -19.633 5.965 7.112 1.00 94.38 181 TYR A CA 1
ATOM 1549 C C . TYR A 1 181 ? -19.953 5.799 5.603 1.00 94.38 181 TYR A C 1
ATOM 1551 O O . TYR A 1 181 ? -19.070 5.448 4.815 1.00 94.38 181 TYR A O 1
ATOM 1559 N N . PRO A 1 182 ? -21.191 6.071 5.124 1.00 91.81 182 PRO A N 1
ATOM 1560 C CA . PRO A 1 182 ? -21.635 5.771 3.750 1.00 91.81 182 PRO A CA 1
ATOM 1561 C C . PRO A 1 182 ? -20.865 6.455 2.607 1.00 91.81 182 PRO A C 1
ATOM 1563 O O . PRO A 1 182 ? -20.855 5.953 1.483 1.00 91.81 182 PRO A O 1
ATOM 1566 N N . ASN A 1 183 ? -20.196 7.580 2.870 1.00 91.44 183 ASN A N 1
ATOM 1567 C CA . ASN A 1 183 ? -19.394 8.303 1.871 1.00 91.44 183 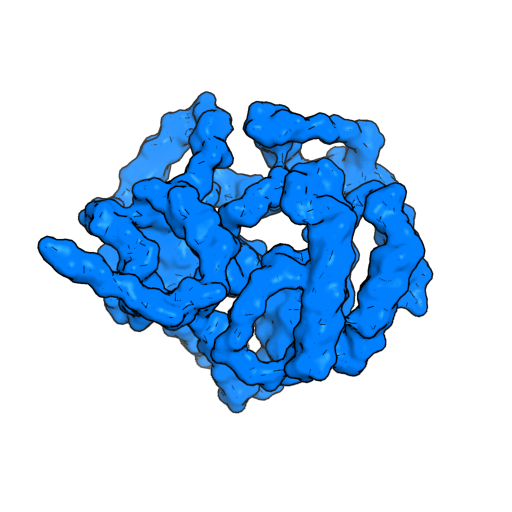ASN A CA 1
ATOM 1568 C C . ASN A 1 183 ? -17.884 8.021 1.979 1.00 91.44 183 ASN A C 1
ATOM 1570 O O . ASN A 1 183 ? -17.080 8.677 1.309 1.00 91.44 183 ASN A O 1
ATOM 1574 N N . LEU A 1 184 ? -17.504 7.050 2.814 1.00 95.19 184 LEU A N 1
ATOM 1575 C CA . LEU A 1 184 ? -16.133 6.603 3.010 1.00 95.19 184 LEU A CA 1
ATOM 1576 C C . LEU A 1 184 ? -15.774 5.492 2.023 1.00 95.19 184 LEU A C 1
ATOM 1578 O O . LEU A 1 184 ? -16.529 4.543 1.834 1.00 95.19 184 LEU A O 1
ATOM 1582 N N . ILE A 1 185 ? -14.587 5.592 1.438 1.00 95.69 185 ILE A N 1
ATOM 1583 C CA . ILE A 1 185 ? -13.935 4.532 0.672 1.00 95.69 185 ILE A CA 1
ATOM 1584 C C . ILE A 1 185 ? -12.618 4.197 1.367 1.00 95.69 185 ILE A C 1
ATOM 1586 O O . ILE A 1 185 ? -11.886 5.093 1.787 1.00 95.69 185 ILE A O 1
ATOM 1590 N N . ILE A 1 186 ? -12.299 2.911 1.462 1.00 97.56 186 ILE A N 1
ATOM 1591 C CA . ILE A 1 186 ? -11.003 2.433 1.942 1.00 97.56 186 ILE A CA 1
ATOM 1592 C C . ILE A 1 186 ? -10.217 1.878 0.760 1.00 97.56 186 ILE A C 1
ATOM 1594 O O . ILE A 1 186 ? -10.719 1.026 0.030 1.00 97.56 186 ILE A O 1
ATOM 1598 N N . GLU A 1 187 ? -8.975 2.328 0.598 1.00 97.25 187 GLU A N 1
ATOM 1599 C CA . GLU A 1 187 ? -8.014 1.727 -0.326 1.00 97.25 187 GLU A CA 1
ATOM 1600 C C . GLU A 1 187 ? -6.875 1.078 0.468 1.00 97.25 187 GLU A C 1
ATOM 1602 O O . GLU A 1 187 ? -6.037 1.756 1.063 1.00 97.25 187 GLU A O 1
ATOM 1607 N N . ALA A 1 188 ? -6.831 -0.251 0.465 1.00 97.25 188 ALA A N 1
ATOM 1608 C CA . ALA A 1 188 ? -5.685 -1.025 0.932 1.00 97.25 188 ALA A CA 1
ATOM 1609 C C . ALA A 1 188 ? -4.711 -1.257 -0.225 1.00 97.25 188 ALA A C 1
ATOM 1611 O O . ALA A 1 188 ? -5.140 -1.358 -1.374 1.00 97.25 188 ALA A O 1
ATOM 1612 N N . ARG A 1 189 ? -3.407 -1.399 0.044 1.00 95.56 189 ARG A N 1
ATOM 1613 C CA . ARG A 1 189 ? -2.432 -1.746 -1.004 1.00 95.56 189 ARG A CA 1
ATOM 1614 C C . ARG A 1 189 ? -1.530 -2.889 -0.593 1.00 95.56 189 ARG A C 1
ATOM 1616 O O . ARG A 1 189 ? -1.101 -2.968 0.554 1.00 95.56 189 ARG A O 1
ATOM 1623 N N . THR A 1 190 ? -1.207 -3.755 -1.551 1.00 93.50 190 THR A N 1
ATOM 1624 C CA . THR A 1 190 ? -0.309 -4.879 -1.299 1.00 93.50 190 THR A CA 1
ATOM 1625 C C . THR A 1 190 ? 0.501 -5.336 -2.504 1.00 93.50 190 THR A C 1
ATOM 1627 O O . THR A 1 190 ? 0.057 -5.414 -3.658 1.00 93.50 190 THR A O 1
ATOM 1630 N N . LYS A 1 191 ? 1.747 -5.682 -2.211 1.00 89.56 191 LYS A N 1
ATOM 1631 C CA . LYS A 1 191 ? 2.664 -6.407 -3.070 1.00 89.56 191 LYS A CA 1
ATOM 1632 C C . LYS A 1 191 ? 2.555 -7.909 -2.854 1.00 89.56 191 LYS A C 1
ATOM 1634 O O . LYS A 1 191 ? 2.871 -8.610 -3.802 1.00 89.56 191 LYS A O 1
ATOM 1639 N N . LEU A 1 192 ? 2.018 -8.412 -1.742 1.00 86.69 192 LEU A N 1
ATOM 1640 C CA . LEU A 1 192 ? 1.880 -9.852 -1.496 1.00 86.69 192 LEU A CA 1
ATOM 1641 C C . LEU A 1 192 ? 1.174 -10.585 -2.651 1.00 86.69 192 LEU A C 1
ATOM 1643 O O . LEU A 1 192 ? 0.223 -10.085 -3.254 1.00 86.69 192 LEU A O 1
ATOM 1647 N N . SER A 1 193 ? 1.665 -11.783 -2.975 1.00 82.81 193 SER A N 1
ATOM 1648 C CA . SER A 1 193 ? 1.083 -12.649 -4.010 1.00 82.81 193 SER A CA 1
ATOM 1649 C C . SER A 1 193 ? -0.100 -13.466 -3.499 1.00 82.81 193 SER A C 1
ATOM 1651 O O . SER A 1 193 ? -0.922 -13.901 -4.299 1.00 82.81 193 SER A O 1
ATOM 1653 N N . ARG A 1 194 ? -0.164 -13.689 -2.182 1.00 82.56 194 ARG A N 1
ATOM 1654 C CA . ARG A 1 194 ? -1.242 -14.360 -1.452 1.00 82.56 194 ARG A CA 1
ATOM 1655 C C . ARG A 1 194 ? -1.289 -13.813 -0.030 1.00 82.56 194 ARG A C 1
ATOM 1657 O O . ARG A 1 194 ? -0.243 -13.547 0.558 1.00 82.56 194 ARG A O 1
ATOM 1664 N N . PHE A 1 195 ? -2.487 -13.682 0.515 1.00 85.56 195 PHE A N 1
ATOM 1665 C CA . PHE A 1 195 ? -2.742 -13.331 1.911 1.00 85.56 195 PHE A CA 1
ATOM 1666 C C . PHE A 1 195 ? -4.141 -13.807 2.292 1.00 85.56 195 PHE A C 1
ATOM 1668 O O . PHE A 1 195 ? -4.947 -14.164 1.429 1.00 85.56 195 PHE A O 1
ATOM 1675 N N . LYS A 1 196 ? -4.422 -13.820 3.592 1.00 81.88 196 LYS A N 1
ATOM 1676 C CA . LYS A 1 196 ? -5.755 -14.113 4.108 1.00 81.88 196 LYS A CA 1
ATOM 1677 C C . LYS A 1 196 ? -6.501 -12.815 4.328 1.00 81.88 196 LYS A C 1
ATOM 1679 O O . LYS A 1 196 ? -5.961 -11.867 4.886 1.00 81.88 196 LYS A O 1
ATOM 1684 N N . VAL A 1 197 ? -7.757 -12.804 3.912 1.00 84.62 197 VAL A N 1
ATOM 1685 C CA . VAL A 1 197 ? -8.666 -11.701 4.185 1.00 84.62 197 VAL A CA 1
ATOM 1686 C C . VAL A 1 197 ? -9.566 -12.077 5.348 1.00 84.62 197 VAL A C 1
ATOM 1688 O O . VAL A 1 197 ? -10.092 -13.186 5.402 1.00 84.62 197 VAL A O 1
ATOM 1691 N N . ARG A 1 198 ? -9.717 -11.154 6.299 1.00 83.25 198 ARG A N 1
ATOM 1692 C CA . ARG A 1 198 ? -10.516 -11.342 7.523 1.00 83.25 198 ARG A CA 1
ATOM 1693 C C . ARG A 1 198 ? -11.765 -10.468 7.550 1.00 83.25 198 ARG A C 1
ATOM 1695 O O . ARG A 1 198 ? -12.300 -10.169 8.613 1.00 83.25 198 ARG A O 1
ATOM 1702 N N . PHE A 1 199 ? -12.206 -10.040 6.375 1.00 91.00 199 PHE A N 1
ATOM 1703 C CA . PHE A 1 199 ? -13.362 -9.183 6.192 1.00 91.00 199 PHE A CA 1
ATOM 1704 C C . PHE A 1 199 ? -14.181 -9.630 4.982 1.00 91.00 199 PHE A C 1
ATOM 1706 O O . PHE A 1 199 ? -13.642 -10.168 4.014 1.00 91.00 199 PHE A O 1
ATOM 1713 N N . HIS A 1 200 ? -15.492 -9.414 5.031 1.00 92.81 200 HIS A N 1
ATOM 1714 C CA . HIS A 1 200 ? -16.364 -9.703 3.896 1.00 92.81 200 HIS A CA 1
ATOM 1715 C C . HIS A 1 200 ? -16.232 -8.623 2.815 1.00 92.81 200 HIS A C 1
ATOM 1717 O O . HIS A 1 200 ? -16.046 -7.451 3.169 1.00 92.81 200 HIS A O 1
ATOM 1723 N N . PRO A 1 201 ? -16.356 -8.988 1.525 1.00 94.69 201 PRO A N 1
ATOM 1724 C CA . PRO A 1 201 ? -16.312 -8.032 0.426 1.00 94.69 201 PRO A CA 1
ATOM 1725 C C . PRO A 1 201 ? -17.249 -6.837 0.631 1.00 94.69 201 PRO A C 1
ATOM 1727 O O . PRO A 1 201 ? -18.300 -6.951 1.265 1.00 94.69 201 PRO A O 1
ATOM 1730 N N . HIS A 1 202 ? -16.855 -5.681 0.102 1.00 96.38 202 HIS A N 1
ATOM 1731 C CA . HIS A 1 202 ? -17.657 -4.462 0.130 1.00 96.38 202 HIS A CA 1
ATOM 1732 C C . HIS A 1 202 ? -17.274 -3.555 -1.035 1.00 96.38 202 HIS A C 1
ATOM 1734 O O . HIS A 1 202 ? -16.090 -3.383 -1.319 1.00 96.38 202 HIS A O 1
ATOM 1740 N N . GLU A 1 203 ? -18.260 -2.931 -1.675 1.00 94.94 203 GLU A N 1
ATOM 1741 C CA . GLU A 1 203 ? -18.049 -2.098 -2.867 1.00 94.94 203 GLU A CA 1
ATOM 1742 C C . GLU A 1 203 ? -17.154 -0.872 -2.609 1.00 94.94 203 GLU A C 1
ATOM 1744 O O . GLU A 1 203 ? -16.448 -0.414 -3.497 1.00 94.94 203 GLU A O 1
ATOM 1749 N N . ARG A 1 204 ? -17.145 -0.370 -1.367 1.00 95.88 204 ARG A N 1
ATOM 1750 C CA . ARG A 1 204 ? -16.299 0.754 -0.919 1.00 95.88 204 ARG A CA 1
ATOM 1751 C C . ARG A 1 204 ? -14.963 0.333 -0.285 1.00 95.88 204 ARG A C 1
ATOM 1753 O O . ARG A 1 204 ? -14.277 1.182 0.277 1.00 95.88 204 ARG A O 1
ATOM 1760 N N . PHE A 1 205 ? -14.599 -0.952 -0.329 1.00 97.50 205 PHE A N 1
ATOM 1761 C CA . PHE A 1 205 ? -13.288 -1.436 0.122 1.00 97.50 205 PHE A CA 1
ATOM 1762 C C . PHE A 1 205 ? -12.497 -1.965 -1.073 1.00 97.50 205 PHE A C 1
ATOM 1764 O O . PHE A 1 205 ? -12.742 -3.071 -1.552 1.00 97.50 205 PHE A O 1
ATOM 1771 N N . VAL A 1 206 ? -11.518 -1.189 -1.532 1.00 97.38 206 VAL A N 1
ATOM 1772 C CA . VAL A 1 206 ? -10.698 -1.508 -2.702 1.00 97.38 206 VAL A CA 1
ATOM 1773 C C . VAL A 1 206 ? -9.345 -2.056 -2.261 1.00 97.38 206 VAL A C 1
ATOM 1775 O O . VAL A 1 206 ? -8.638 -1.438 -1.464 1.00 97.38 206 VAL A O 1
ATOM 1778 N N . VAL A 1 207 ? -8.951 -3.205 -2.811 1.00 97.62 207 VAL A N 1
ATOM 1779 C CA . VAL A 1 207 ? -7.612 -3.775 -2.623 1.00 97.62 207 VAL A CA 1
ATOM 1780 C C . VAL A 1 207 ? -6.758 -3.515 -3.862 1.00 97.62 207 VAL A C 1
ATOM 1782 O O . VAL A 1 207 ? -6.933 -4.127 -4.913 1.00 97.62 207 VAL A O 1
ATOM 1785 N N . GLY A 1 208 ? -5.813 -2.590 -3.737 1.00 96.69 208 GLY A N 1
ATOM 1786 C CA . GLY A 1 208 ? -4.834 -2.251 -4.760 1.00 96.69 208 GLY A CA 1
ATOM 1787 C C . GLY A 1 208 ? -3.650 -3.214 -4.774 1.00 96.69 208 GLY A C 1
ATOM 1788 O O . GLY A 1 208 ? -2.854 -3.260 -3.838 1.00 96.69 208 GLY A O 1
ATOM 1789 N N . PHE A 1 209 ? -3.469 -3.941 -5.867 1.00 95.81 209 PHE A N 1
ATOM 1790 C CA . PHE A 1 209 ? -2.355 -4.862 -6.042 1.00 95.81 209 PHE A CA 1
ATOM 1791 C C . PHE A 1 209 ? -1.249 -4.239 -6.883 1.00 95.81 209 PHE A C 1
ATOM 1793 O O . PHE A 1 209 ? -1.479 -3.857 -8.027 1.00 95.81 209 PHE A O 1
ATOM 1800 N N . SER A 1 210 ? -0.018 -4.204 -6.367 1.00 93.00 210 SER A N 1
ATOM 1801 C CA . SER A 1 210 ? 1.145 -3.900 -7.209 1.00 93.00 210 SER A CA 1
ATOM 1802 C C . SER A 1 210 ? 1.408 -5.047 -8.188 1.00 93.00 210 SER A C 1
ATOM 1804 O O . SER A 1 210 ? 1.687 -6.160 -7.744 1.00 93.00 210 SER A O 1
ATOM 1806 N N . VAL A 1 211 ? 1.337 -4.791 -9.493 1.00 92.19 211 VAL A N 1
ATOM 1807 C CA . VAL A 1 211 ? 1.466 -5.822 -10.549 1.00 92.19 211 VAL A CA 1
ATOM 1808 C C . VAL A 1 211 ? 2.624 -5.570 -11.515 1.00 92.19 211 VAL A C 1
ATOM 1810 O O . VAL A 1 211 ? 2.726 -6.208 -12.558 1.00 92.19 211 VAL A O 1
ATOM 1813 N N . SER A 1 212 ? 3.519 -4.651 -11.166 1.00 86.38 212 SER A N 1
ATOM 1814 C CA . SER A 1 212 ? 4.681 -4.337 -11.989 1.00 86.38 212 SER A CA 1
ATOM 1815 C C . SER A 1 212 ? 5.713 -5.459 -12.018 1.00 86.38 212 SER A C 1
ATOM 1817 O O . SER A 1 212 ? 6.110 -5.979 -10.975 1.00 86.38 212 SER A O 1
ATOM 1819 N N . ILE A 1 213 ? 6.233 -5.733 -13.212 1.00 85.31 213 ILE A N 1
ATOM 1820 C CA . ILE A 1 213 ? 7.464 -6.492 -13.424 1.00 85.31 213 ILE A CA 1
ATOM 1821 C C . ILE A 1 213 ? 8.626 -5.499 -13.325 1.00 85.31 213 ILE A C 1
ATOM 1823 O O . ILE A 1 213 ? 8.661 -4.485 -14.035 1.00 85.31 213 ILE A O 1
ATOM 1827 N N . ASN A 1 214 ? 9.555 -5.750 -12.402 1.00 78.38 214 ASN A N 1
ATOM 1828 C CA . ASN A 1 214 ? 10.673 -4.849 -12.137 1.00 78.38 214 ASN A CA 1
ATOM 1829 C C . ASN A 1 214 ? 12.007 -5.615 -12.156 1.00 78.38 214 ASN A C 1
ATOM 1831 O O . ASN A 1 214 ? 12.184 -6.523 -11.344 1.00 78.38 214 ASN A O 1
ATOM 1835 N N . PRO A 1 215 ? 12.970 -5.234 -13.019 1.00 72.12 215 PRO A N 1
ATOM 1836 C CA . PRO A 1 215 ? 14.251 -5.929 -13.134 1.00 72.12 215 PRO A CA 1
ATOM 1837 C C . PRO A 1 215 ? 15.145 -5.755 -11.898 1.00 72.12 215 PRO A C 1
ATOM 1839 O O . PRO A 1 215 ? 16.112 -6.491 -11.723 1.00 72.12 215 PRO A O 1
ATOM 1842 N N . PHE A 1 216 ? 14.839 -4.786 -11.033 1.00 75.00 216 PHE A N 1
ATOM 1843 C CA . PHE A 1 216 ? 15.565 -4.549 -9.791 1.00 75.00 216 PHE A CA 1
ATOM 1844 C C . PHE A 1 216 ? 15.043 -5.398 -8.629 1.00 75.00 216 PHE A C 1
ATOM 1846 O O . PHE A 1 216 ? 15.654 -5.385 -7.564 1.00 75.00 216 PHE A O 1
ATOM 1853 N N . ASP A 1 217 ? 13.934 -6.124 -8.785 1.00 71.38 217 ASP A N 1
ATOM 1854 C CA . ASP A 1 217 ? 13.411 -6.972 -7.718 1.00 71.38 217 ASP A CA 1
ATOM 1855 C C . ASP A 1 217 ? 13.771 -8.444 -7.920 1.00 71.38 217 ASP A C 1
ATOM 1857 O O . ASP A 1 217 ? 13.657 -9.001 -9.010 1.00 71.38 217 ASP A O 1
ATOM 1861 N N . ASN A 1 218 ? 14.169 -9.100 -6.833 1.00 60.28 218 ASN A N 1
ATOM 1862 C CA . ASN A 1 218 ? 14.439 -10.532 -6.847 1.00 60.28 218 ASN A CA 1
ATOM 1863 C C . ASN A 1 218 ? 13.150 -11.354 -6.677 1.00 60.28 218 ASN A C 1
ATOM 1865 O O . ASN A 1 218 ? 13.115 -12.512 -7.101 1.00 60.28 218 ASN A O 1
ATOM 1869 N N . PHE A 1 219 ? 12.113 -10.777 -6.056 1.00 59.53 219 PHE A N 1
ATOM 1870 C CA . PHE A 1 219 ? 10.868 -11.472 -5.716 1.00 59.53 219 PHE A CA 1
ATOM 1871 C C . PHE A 1 219 ? 9.787 -11.339 -6.792 1.00 59.53 219 PHE A C 1
ATOM 1873 O O . PHE A 1 219 ? 8.988 -12.258 -6.971 1.00 59.53 219 PHE A O 1
ATOM 1880 N N . TRP A 1 220 ? 9.779 -10.229 -7.529 1.00 68.12 220 TRP A N 1
ATOM 1881 C CA . TRP A 1 220 ? 8.734 -9.889 -8.501 1.00 68.12 220 TRP A CA 1
ATOM 1882 C C . TRP A 1 220 ? 9.201 -10.095 -9.942 1.00 68.12 220 TRP A C 1
ATOM 1884 O O . TRP A 1 220 ? 9.114 -9.187 -10.772 1.00 68.12 220 TRP A O 1
ATOM 1894 N N . LYS A 1 221 ? 9.704 -11.301 -10.243 1.00 74.25 221 LYS A N 1
ATOM 1895 C CA . LYS A 1 221 ? 9.948 -11.698 -11.635 1.00 74.25 221 LYS A CA 1
ATOM 1896 C C . LYS A 1 221 ? 8.622 -12.009 -12.320 1.00 74.25 221 LYS A C 1
ATOM 1898 O O . LYS A 1 221 ? 7.575 -12.155 -11.679 1.00 74.25 221 LYS A O 1
ATOM 1903 N N . LYS A 1 222 ? 8.686 -12.117 -13.644 1.00 81.94 222 LYS A N 1
ATOM 1904 C CA . LYS A 1 222 ? 7.529 -12.356 -14.501 1.00 81.94 222 LYS A CA 1
ATOM 1905 C C . LYS A 1 222 ? 6.679 -13.521 -13.994 1.00 81.94 222 LYS A C 1
ATOM 1907 O O . LYS A 1 222 ? 5.482 -13.350 -13.809 1.00 81.94 222 LYS A O 1
ATOM 1912 N N . GLU A 1 223 ? 7.272 -14.666 -13.665 1.00 83.81 223 GLU A N 1
ATOM 1913 C CA . GLU A 1 223 ? 6.519 -15.856 -13.249 1.00 83.81 223 GLU A CA 1
ATOM 1914 C C . GLU A 1 223 ? 5.723 -15.637 -11.952 1.00 83.81 223 GLU A C 1
ATOM 1916 O O . GLU A 1 223 ? 4.592 -16.113 -11.827 1.00 83.81 223 GLU A O 1
ATOM 1921 N N . GLN A 1 224 ? 6.285 -14.920 -10.971 1.00 84.50 224 GLN A N 1
ATOM 1922 C CA . GLN A 1 224 ? 5.580 -14.596 -9.727 1.00 84.50 224 GLN A CA 1
ATOM 1923 C C . GLN A 1 224 ? 4.451 -13.602 -9.974 1.00 84.50 224 GLN A C 1
ATOM 1925 O O . GLN A 1 224 ? 3.379 -13.746 -9.386 1.00 84.50 224 GLN A O 1
ATOM 1930 N N . ILE A 1 225 ? 4.672 -12.624 -10.854 1.00 89.44 225 ILE A N 1
ATOM 1931 C CA . ILE A 1 225 ? 3.646 -11.658 -11.238 1.00 89.44 225 ILE A CA 1
ATOM 1932 C C . ILE A 1 225 ? 2.500 -12.348 -11.984 1.00 89.44 225 ILE A C 1
ATOM 1934 O O . ILE A 1 225 ? 1.348 -12.123 -11.629 1.00 89.44 225 ILE A O 1
ATOM 1938 N N . MET A 1 226 ? 2.779 -13.272 -12.905 1.00 90.88 226 MET A N 1
ATOM 1939 C CA . MET A 1 226 ? 1.734 -14.039 -13.597 1.00 90.88 226 MET A CA 1
ATOM 1940 C C . MET A 1 226 ? 0.876 -14.854 -12.623 1.00 90.88 226 MET A C 1
ATOM 1942 O O . MET A 1 226 ? -0.350 -14.783 -12.673 1.00 90.88 226 MET A O 1
ATOM 1946 N N . LYS A 1 227 ? 1.502 -15.544 -11.658 1.00 90.12 227 LYS A N 1
ATOM 1947 C CA . LYS A 1 227 ? 0.778 -16.254 -10.585 1.00 90.12 227 LYS A CA 1
ATOM 1948 C C . LYS A 1 227 ? -0.030 -15.310 -9.695 1.00 90.12 227 LYS A C 1
ATOM 1950 O O . LYS A 1 227 ? -1.084 -15.686 -9.186 1.00 90.12 227 LYS A O 1
ATOM 1955 N N . LYS A 1 228 ? 0.478 -14.099 -9.465 1.00 91.81 228 LYS A N 1
ATOM 1956 C CA . LYS A 1 228 ? -0.226 -13.070 -8.703 1.00 91.81 228 LYS A CA 1
ATOM 1957 C C . LYS A 1 228 ? -1.449 -12.562 -9.466 1.00 91.81 228 LYS A C 1
ATOM 1959 O O . LYS A 1 228 ? -2.486 -12.391 -8.842 1.00 91.81 228 LYS A O 1
ATOM 1964 N N . LEU A 1 229 ? -1.367 -12.370 -10.783 1.00 94.56 229 LEU A N 1
ATOM 1965 C CA . LEU A 1 229 ? -2.523 -11.996 -11.604 1.00 94.56 229 LEU A CA 1
ATOM 1966 C C . LEU A 1 229 ? -3.632 -13.059 -11.530 1.00 94.56 229 LEU A C 1
ATOM 1968 O O . LEU A 1 229 ? -4.794 -12.700 -11.360 1.00 94.56 229 LEU A O 1
ATOM 1972 N N . ASP A 1 230 ? -3.283 -14.349 -11.521 1.00 93.38 230 ASP A N 1
ATOM 1973 C CA . ASP A 1 230 ? -4.262 -15.434 -11.323 1.00 93.38 230 ASP A CA 1
ATOM 1974 C C . ASP A 1 230 ? -4.941 -15.373 -9.944 1.00 93.38 230 ASP A C 1
ATOM 1976 O O . ASP A 1 230 ? -6.158 -15.553 -9.817 1.00 93.38 230 ASP A O 1
ATOM 1980 N N . PHE A 1 231 ? -4.168 -15.066 -8.896 1.00 93.31 231 PHE A N 1
ATOM 1981 C CA . PHE A 1 231 ? -4.720 -14.825 -7.562 1.00 93.31 231 PHE A CA 1
ATOM 1982 C C . PHE A 1 231 ? -5.654 -13.611 -7.550 1.00 93.31 231 PHE A C 1
ATOM 1984 O O . PHE A 1 231 ? -6.751 -13.705 -7.009 1.00 93.31 231 PHE A O 1
ATOM 1991 N N . ILE A 1 232 ? -5.258 -12.497 -8.173 1.00 95.50 232 ILE A N 1
ATOM 1992 C CA . ILE A 1 232 ? -6.073 -11.277 -8.237 1.00 95.50 232 ILE A CA 1
ATOM 1993 C C . ILE A 1 232 ? -7.387 -11.543 -8.968 1.00 95.50 232 ILE A C 1
ATOM 1995 O O . ILE A 1 232 ? -8.428 -11.096 -8.496 1.00 95.50 232 ILE A O 1
ATOM 1999 N N . LYS A 1 233 ? -7.364 -12.301 -10.071 1.00 94.94 233 LYS A N 1
ATOM 2000 C CA . LYS A 1 233 ? -8.585 -12.707 -10.777 1.00 94.94 233 LYS A CA 1
ATOM 2001 C C . LYS A 1 233 ? -9.524 -13.476 -9.853 1.00 94.94 233 LYS A C 1
ATOM 2003 O O . LYS A 1 233 ? -10.676 -13.092 -9.702 1.00 94.94 233 LYS A O 1
ATOM 2008 N N . THR A 1 234 ? -9.007 -14.498 -9.173 1.00 93.31 234 THR A N 1
ATOM 2009 C CA . THR A 1 234 ? -9.789 -15.302 -8.218 1.00 93.31 234 THR A CA 1
ATOM 2010 C C . THR A 1 234 ? -10.344 -14.446 -7.072 1.00 93.31 234 THR A C 1
ATOM 2012 O O . THR A 1 234 ? -11.473 -14.633 -6.621 1.00 93.31 234 THR A O 1
ATOM 2015 N N . PHE A 1 235 ? -9.550 -13.485 -6.601 1.00 94.00 235 PHE A N 1
ATOM 2016 C CA . PHE A 1 235 ? -9.934 -12.553 -5.550 1.00 94.00 235 PHE A CA 1
ATOM 2017 C C . PHE A 1 235 ? -11.063 -11.612 -6.002 1.00 94.00 235 PHE A C 1
ATOM 2019 O O . PHE A 1 235 ? -12.049 -11.453 -5.285 1.00 94.00 235 PHE A O 1
ATOM 2026 N N . ALA A 1 236 ? -10.964 -11.056 -7.212 1.00 94.19 236 ALA A N 1
ATOM 2027 C CA . ALA A 1 236 ? -12.000 -10.222 -7.821 1.00 94.19 236 ALA A CA 1
ATOM 2028 C C . ALA A 1 236 ? -13.293 -11.007 -8.109 1.00 94.19 236 ALA A C 1
ATOM 2030 O O . ALA A 1 236 ? -14.386 -10.496 -7.873 1.00 94.19 236 ALA A O 1
ATOM 2031 N N . ASP A 1 237 ? -13.184 -12.267 -8.543 1.00 93.50 237 ASP A N 1
ATOM 2032 C CA . ASP A 1 237 ? -14.331 -13.168 -8.751 1.00 93.50 237 ASP A CA 1
ATOM 2033 C C . ASP A 1 237 ? -15.052 -13.519 -7.443 1.00 93.50 237 ASP A C 1
ATOM 2035 O O . ASP A 1 237 ? -16.219 -13.900 -7.448 1.00 93.50 237 ASP A O 1
ATOM 2039 N N . SER A 1 238 ? -14.373 -13.349 -6.307 1.00 92.31 238 SER A N 1
ATOM 2040 C CA . SER A 1 238 ? -14.939 -13.511 -4.965 1.00 92.31 238 SER A CA 1
ATOM 2041 C C . SER A 1 238 ? -15.578 -12.216 -4.434 1.00 92.31 238 SER A C 1
ATOM 2043 O O . SER A 1 238 ? -15.673 -12.033 -3.221 1.00 92.31 238 SER A O 1
ATOM 2045 N N . TRP A 1 239 ? -16.011 -11.321 -5.332 1.00 92.94 239 TRP A N 1
ATOM 2046 C CA . TRP A 1 239 ? -16.727 -10.062 -5.059 1.00 92.94 239 TRP A CA 1
ATOM 2047 C C . TRP A 1 239 ? -15.920 -8.940 -4.394 1.00 92.94 239 TRP A C 1
ATOM 2049 O O . TRP A 1 239 ? -16.479 -7.898 -4.049 1.00 92.94 239 TRP A O 1
ATOM 2059 N N . TYR A 1 240 ? -14.609 -9.102 -4.210 1.00 95.06 240 TYR A N 1
ATOM 2060 C CA . TYR A 1 240 ? -13.768 -8.027 -3.684 1.00 95.06 240 TYR A CA 1
ATOM 2061 C C . TYR A 1 240 ? -13.442 -7.004 -4.771 1.00 95.06 240 TYR A C 1
ATOM 2063 O O . TYR A 1 240 ? -12.999 -7.375 -5.857 1.00 95.06 240 TYR A O 1
ATOM 2071 N N . LYS A 1 241 ? -13.577 -5.707 -4.463 1.00 96.69 241 LYS A N 1
ATOM 2072 C CA . LYS A 1 241 ? -13.100 -4.658 -5.367 1.00 96.69 241 LYS A CA 1
ATOM 2073 C C . LYS A 1 241 ? -11.578 -4.644 -5.402 1.00 96.69 241 LYS A C 1
ATOM 2075 O O . LYS A 1 241 ? -10.916 -4.616 -4.362 1.00 96.69 241 LYS A O 1
ATOM 2080 N N . VAL A 1 242 ? -11.024 -4.639 -6.606 1.00 96.69 242 VAL A N 1
ATOM 2081 C CA . VAL A 1 242 ? -9.580 -4.649 -6.842 1.00 96.69 242 VAL A CA 1
ATOM 2082 C C . VAL A 1 242 ? -9.150 -3.424 -7.624 1.00 96.69 242 VAL A C 1
ATOM 2084 O O . VAL A 1 242 ? -9.890 -2.911 -8.457 1.00 96.69 242 VAL A O 1
ATOM 2087 N N . ALA A 1 243 ? -7.923 -2.977 -7.390 1.00 96.06 243 ALA A N 1
ATOM 2088 C CA . ALA A 1 243 ? -7.255 -2.024 -8.260 1.00 96.06 243 ALA A CA 1
ATOM 2089 C C . ALA A 1 243 ? -5.900 -2.572 -8.706 1.00 96.06 243 ALA A C 1
ATOM 2091 O O . ALA A 1 243 ? -5.216 -3.255 -7.941 1.00 96.06 243 ALA A O 1
ATOM 2092 N N . LEU A 1 244 ? -5.486 -2.260 -9.933 1.00 95.44 244 LEU A N 1
ATOM 2093 C CA . LEU A 1 244 ? -4.188 -2.681 -10.464 1.00 95.44 244 LEU A CA 1
ATOM 2094 C C . LEU A 1 244 ? -3.198 -1.519 -10.417 1.00 95.44 244 LEU A C 1
ATOM 2096 O O . LEU A 1 244 ? -3.359 -0.499 -11.082 1.00 95.44 244 LEU A O 1
ATOM 2100 N N . LYS A 1 245 ? -2.157 -1.661 -9.602 1.00 93.94 245 LYS A N 1
ATOM 2101 C CA . LYS A 1 245 ? -1.135 -0.637 -9.394 1.00 93.94 245 LYS A CA 1
ATOM 2102 C C . LYS A 1 245 ? 0.117 -1.020 -10.177 1.00 93.94 245 LYS A C 1
ATOM 2104 O O . LYS A 1 245 ? 0.899 -1.869 -9.747 1.00 93.94 245 LYS A O 1
ATOM 2109 N N . PHE A 1 246 ? 0.326 -0.382 -11.317 1.00 92.44 246 PHE A N 1
ATOM 2110 C CA . PHE A 1 246 ? 1.576 -0.476 -12.059 1.00 92.44 246 PHE A CA 1
ATOM 2111 C C . PHE A 1 246 ? 2.521 0.599 -11.517 1.00 92.44 246 PHE A C 1
ATOM 2113 O O . PHE A 1 246 ? 2.664 1.678 -12.086 1.00 92.44 246 PHE A O 1
ATOM 2120 N N . ASP A 1 247 ? 3.091 0.332 -10.342 1.00 89.81 247 ASP A N 1
ATOM 2121 C CA . ASP A 1 247 ? 3.963 1.261 -9.627 1.00 89.81 247 ASP A CA 1
ATOM 2122 C C . ASP A 1 247 ? 5.155 0.518 -8.984 1.00 89.81 247 ASP A C 1
ATOM 2124 O O . ASP A 1 247 ? 4.989 -0.173 -7.964 1.00 89.81 247 ASP A O 1
ATOM 2128 N N . PRO A 1 248 ? 6.364 0.617 -9.566 1.00 89.44 248 PRO A N 1
ATOM 2129 C CA . PRO A 1 248 ? 6.714 1.376 -10.767 1.00 89.44 248 PRO A CA 1
ATOM 2130 C C . PRO A 1 248 ? 6.596 0.550 -12.056 1.00 89.44 248 PRO A C 1
ATOM 2132 O O . PRO A 1 248 ? 6.962 -0.624 -12.079 1.00 89.44 248 PRO A O 1
ATOM 2135 N N . ILE A 1 249 ? 6.166 1.155 -13.158 1.00 88.12 249 ILE A N 1
ATOM 2136 C CA . ILE A 1 249 ? 6.374 0.636 -14.510 1.00 88.12 249 ILE A CA 1
ATOM 2137 C C . ILE A 1 249 ? 7.855 0.789 -14.859 1.00 88.12 249 ILE A C 1
ATOM 2139 O O . ILE A 1 249 ? 8.485 1.817 -14.576 1.00 88.12 249 ILE A O 1
ATOM 2143 N N . THR A 1 250 ? 8.402 -0.255 -15.470 1.00 80.31 250 THR A N 1
ATOM 2144 C CA . THR A 1 250 ? 9.786 -0.319 -15.945 1.00 80.31 250 THR A CA 1
ATOM 2145 C C . THR A 1 250 ? 9.807 -0.599 -17.450 1.00 80.31 250 THR A C 1
ATOM 2147 O O . THR A 1 250 ? 8.758 -0.578 -18.091 1.00 80.31 250 THR A O 1
ATOM 2150 N N . TRP A 1 251 ? 10.993 -0.802 -18.028 1.00 74.56 251 TRP A N 1
ATOM 2151 C CA . TRP A 1 251 ? 11.175 -0.961 -19.475 1.00 74.56 251 TRP A CA 1
ATOM 2152 C C . TRP A 1 251 ? 10.221 -1.991 -20.107 1.00 74.56 251 TRP A C 1
ATOM 2154 O O . TRP A 1 251 ? 9.972 -3.053 -19.535 1.00 74.56 251 TRP A O 1
ATOM 2164 N N . MET A 1 252 ? 9.700 -1.658 -21.294 1.00 70.88 252 MET A N 1
ATOM 2165 C CA . MET A 1 252 ? 8.576 -2.354 -21.940 1.00 70.88 252 MET A CA 1
ATOM 2166 C C . MET A 1 252 ? 8.860 -3.824 -22.263 1.00 70.88 252 MET A C 1
ATOM 2168 O O . MET A 1 252 ? 7.941 -4.628 -22.205 1.00 70.88 252 MET A O 1
ATOM 2172 N N . GLU A 1 253 ? 10.116 -4.196 -22.529 1.00 74.69 253 GLU A N 1
ATOM 2173 C CA . GLU A 1 253 ? 10.513 -5.587 -22.827 1.00 74.69 253 GLU A CA 1
ATOM 2174 C C . GLU A 1 253 ? 10.192 -6.576 -21.695 1.00 74.69 253 GLU A C 1
ATOM 2176 O O . GLU A 1 253 ? 10.143 -7.783 -21.918 1.00 74.69 253 GLU A O 1
ATOM 2181 N N . ASN A 1 254 ? 9.936 -6.077 -20.483 1.00 76.62 254 ASN A N 1
ATOM 2182 C CA . ASN A 1 254 ? 9.520 -6.906 -19.358 1.00 76.62 254 ASN A CA 1
ATOM 2183 C C . ASN A 1 254 ? 8.056 -7.372 -19.449 1.00 76.62 254 ASN A C 1
ATOM 2185 O O . ASN A 1 254 ? 7.667 -8.249 -18.679 1.00 76.62 254 ASN A O 1
ATOM 2189 N N . TYR A 1 255 ? 7.251 -6.796 -20.346 1.00 86.94 255 TYR A N 1
ATOM 2190 C CA . TYR A 1 255 ? 5.817 -7.047 -20.472 1.00 86.94 255 TYR A CA 1
ATOM 2191 C C . TYR A 1 255 ? 5.493 -7.599 -21.861 1.00 86.94 255 TYR A C 1
ATOM 2193 O O . TYR A 1 255 ? 5.883 -7.027 -22.876 1.00 86.94 255 TYR A O 1
ATOM 2201 N N . ASP A 1 256 ? 4.755 -8.703 -21.908 1.00 88.56 256 ASP A N 1
ATOM 2202 C CA . ASP A 1 256 ? 4.358 -9.372 -23.143 1.00 88.56 256 ASP A CA 1
ATOM 2203 C C . ASP A 1 256 ? 2.840 -9.541 -23.243 1.00 88.56 256 ASP A C 1
ATOM 2205 O O . ASP A 1 256 ? 2.081 -9.127 -22.367 1.00 88.56 256 ASP A O 1
ATOM 2209 N N . GLU A 1 257 ? 2.388 -10.137 -24.344 1.00 90.62 257 GLU A N 1
ATOM 2210 C CA . GLU A 1 257 ? 0.960 -10.285 -24.616 1.00 90.62 257 GLU A CA 1
ATOM 2211 C C . GLU A 1 257 ? 0.250 -11.163 -23.574 1.00 90.62 257 GLU A C 1
ATOM 2213 O O . GLU A 1 257 ? -0.867 -10.842 -23.182 1.00 90.62 257 GLU A O 1
ATOM 2218 N N . ASP A 1 258 ? 0.904 -12.209 -23.057 1.00 92.19 258 ASP A N 1
ATOM 2219 C CA . ASP A 1 258 ? 0.345 -13.072 -22.003 1.00 92.19 258 ASP A CA 1
ATOM 2220 C C . ASP A 1 258 ? 0.083 -12.283 -20.707 1.00 92.19 258 ASP A C 1
ATOM 2222 O O . ASP A 1 258 ? -0.981 -12.402 -20.091 1.00 92.19 258 ASP A O 1
ATOM 2226 N N . PHE A 1 259 ? 1.006 -11.393 -20.317 1.00 92.94 259 PHE A N 1
ATOM 2227 C CA . PHE A 1 259 ? 0.787 -10.491 -19.185 1.00 92.94 259 PHE A CA 1
ATOM 2228 C C . PHE A 1 259 ? -0.472 -9.637 -19.371 1.00 92.94 259 PHE A C 1
ATOM 2230 O O . PHE A 1 259 ? -1.321 -9.579 -18.475 1.00 92.94 259 PHE A O 1
ATOM 2237 N N . PHE A 1 260 ? -0.618 -8.998 -20.535 1.00 92.25 260 PHE A N 1
ATOM 2238 C CA . PHE A 1 260 ? -1.784 -8.159 -20.808 1.00 92.25 260 PHE A CA 1
ATOM 2239 C C . PHE A 1 260 ? -3.070 -8.981 -20.889 1.00 92.25 260 PHE A C 1
ATOM 2241 O O . PHE A 1 260 ? -4.072 -8.559 -20.323 1.00 92.25 260 PHE A O 1
ATOM 2248 N N . GLN A 1 261 ? -3.045 -10.188 -21.461 1.00 92.56 261 GLN A N 1
ATOM 2249 C CA . GLN A 1 261 ? -4.192 -11.105 -21.456 1.00 92.56 261 GLN A CA 1
ATOM 2250 C C . GLN A 1 261 ? -4.680 -11.419 -20.037 1.00 92.56 261 GLN A C 1
ATOM 2252 O O . GLN A 1 261 ? -5.883 -11.354 -19.776 1.00 92.56 261 GLN A O 1
ATOM 2257 N N . LYS A 1 262 ? -3.774 -11.680 -19.086 1.00 93.75 262 LYS A N 1
ATOM 2258 C CA . LYS A 1 262 ? -4.160 -11.876 -17.677 1.00 93.75 262 LYS A CA 1
ATOM 2259 C C . LYS A 1 262 ? -4.709 -10.607 -17.032 1.00 93.75 262 LYS A C 1
ATOM 2261 O O . LYS A 1 262 ? -5.673 -10.682 -16.273 1.00 93.75 262 LYS A O 1
ATOM 2266 N N . VAL A 1 263 ? -4.135 -9.444 -17.334 1.00 93.94 263 VAL A N 1
ATOM 2267 C CA . VAL A 1 263 ? -4.677 -8.157 -16.872 1.00 93.94 263 VAL A CA 1
ATOM 2268 C C . VAL A 1 263 ? -6.089 -7.928 -17.421 1.00 93.94 263 VAL A C 1
ATOM 2270 O O . VAL A 1 263 ? -6.987 -7.570 -16.660 1.00 93.94 263 VAL A O 1
ATOM 2273 N N . TYR A 1 264 ? -6.317 -8.192 -18.708 1.00 91.94 264 TYR A N 1
ATOM 2274 C CA . TYR A 1 264 ? -7.634 -8.095 -19.330 1.00 91.94 264 TYR A CA 1
ATOM 2275 C C . TYR A 1 264 ? -8.631 -9.073 -18.714 1.00 91.94 264 TYR A C 1
ATOM 2277 O O . TYR A 1 264 ? -9.773 -8.694 -18.483 1.00 91.94 264 TYR A O 1
ATOM 2285 N N . ALA A 1 265 ? -8.207 -10.289 -18.361 1.00 91.25 265 ALA A N 1
ATOM 2286 C CA . ALA A 1 265 ? -9.072 -11.235 -17.665 1.00 91.25 265 ALA A CA 1
ATOM 2287 C C . ALA A 1 265 ? -9.554 -10.694 -16.304 1.00 91.25 265 ALA A C 1
ATOM 2289 O O . ALA A 1 265 ? -10.647 -11.042 -15.872 1.00 91.25 265 ALA A O 1
ATOM 2290 N N . ILE A 1 266 ? -8.786 -9.823 -15.636 1.00 91.62 266 ILE A N 1
ATOM 2291 C CA . ILE A 1 266 ? -9.172 -9.186 -14.362 1.00 91.62 266 ILE A CA 1
ATOM 2292 C C . ILE A 1 266 ? -10.191 -8.052 -14.559 1.00 91.62 266 ILE A C 1
ATOM 2294 O O . ILE A 1 266 ? -10.859 -7.696 -13.584 1.00 91.62 266 ILE A O 1
ATOM 2298 N N . LYS A 1 267 ? -10.361 -7.514 -15.781 1.00 81.62 267 LYS A N 1
ATOM 2299 C CA . LYS A 1 267 ? -11.386 -6.504 -16.117 1.00 81.62 267 LYS A CA 1
ATOM 2300 C C . LYS A 1 267 ? -12.802 -7.095 -16.013 1.00 81.62 267 LYS A C 1
ATOM 2302 O O . LYS A 1 267 ? -13.485 -7.351 -16.997 1.00 81.62 267 LYS A O 1
ATOM 2307 N N . SER A 1 268 ? -13.218 -7.316 -14.779 1.00 76.44 268 SER A N 1
ATOM 2308 C CA . SER A 1 268 ? -14.563 -7.652 -14.339 1.00 76.44 268 SER A CA 1
ATOM 2309 C C . SER A 1 268 ? -15.238 -6.394 -13.790 1.00 76.44 268 SER A C 1
ATOM 2311 O O . SER A 1 268 ? -14.589 -5.366 -13.595 1.00 76.44 268 SER A O 1
ATOM 2313 N N . GLU A 1 269 ? -16.518 -6.491 -13.435 1.00 81.94 269 GLU A N 1
ATOM 2314 C CA . GLU A 1 269 ? -17.233 -5.450 -12.675 1.00 81.94 269 GLU A CA 1
ATOM 2315 C C . GLU A 1 269 ? -16.584 -5.109 -11.315 1.00 81.94 269 GLU A C 1
ATOM 2317 O O . GLU A 1 269 ? -16.918 -4.104 -10.682 1.00 81.94 269 GLU A O 1
ATOM 2322 N N . ASN A 1 270 ? -15.651 -5.942 -10.843 1.00 90.88 270 ASN A N 1
ATOM 2323 C CA . ASN A 1 270 ? -14.943 -5.760 -9.582 1.00 90.88 270 ASN A CA 1
ATOM 2324 C C . ASN A 1 270 ? -13.581 -5.075 -9.727 1.00 90.88 270 ASN A C 1
ATOM 2326 O O . ASN A 1 270 ? -12.970 -4.740 -8.712 1.00 90.88 270 ASN A O 1
ATOM 2330 N N . LEU A 1 271 ? -13.124 -4.795 -10.951 1.00 93.81 271 LEU A N 1
ATOM 2331 C CA . LEU A 1 271 ? -12.004 -3.885 -11.165 1.00 93.81 271 LEU A CA 1
ATOM 2332 C C . LEU A 1 271 ? -12.479 -2.437 -10.972 1.00 93.81 271 LEU A C 1
ATOM 2334 O O . LEU A 1 271 ? -13.254 -1.923 -11.769 1.00 93.81 271 LEU A O 1
ATOM 2338 N N . ASP A 1 272 ? -11.997 -1.776 -9.920 1.00 94.25 272 ASP A N 1
ATOM 2339 C CA . ASP A 1 272 ? -12.358 -0.391 -9.601 1.00 94.25 272 ASP A CA 1
ATOM 2340 C C . ASP A 1 272 ? -11.556 0.623 -10.432 1.00 94.25 272 ASP A C 1
ATOM 2342 O O . ASP A 1 272 ? -12.122 1.570 -10.976 1.00 94.25 272 ASP A O 1
ATOM 2346 N N . HIS A 1 273 ? -10.233 0.444 -10.520 1.00 92.19 273 HIS A N 1
ATOM 2347 C CA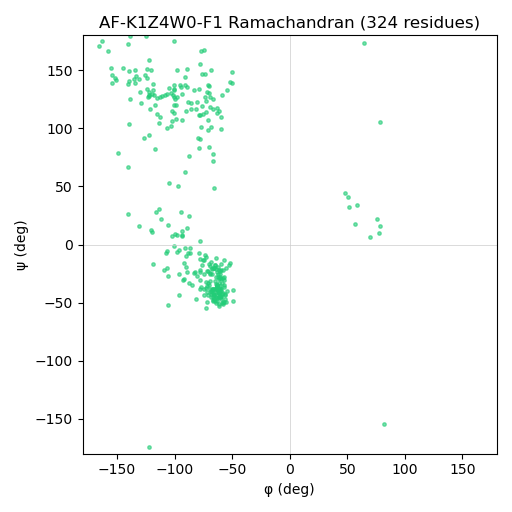 . HIS A 1 273 ? -9.348 1.287 -11.329 1.00 92.19 273 HIS A CA 1
ATOM 2348 C C . HIS A 1 273 ? -7.963 0.649 -11.521 1.00 92.19 273 HIS A C 1
ATOM 2350 O O . HIS A 1 273 ? -7.588 -0.317 -10.852 1.00 92.19 273 HIS A O 1
ATOM 2356 N N . TYR A 1 274 ? -7.153 1.239 -12.395 1.00 91.94 274 TYR A N 1
ATOM 2357 C CA . TYR A 1 274 ? -5.712 1.013 -12.449 1.00 91.94 274 TYR A CA 1
ATOM 2358 C C . TYR A 1 274 ? -4.955 2.333 -12.287 1.00 91.94 274 TYR A C 1
ATOM 2360 O O . TYR A 1 274 ? -5.508 3.409 -12.491 1.00 91.94 274 TYR A O 1
ATOM 2368 N N . SER A 1 275 ? -3.687 2.263 -11.887 1.00 91.06 275 SER A N 1
ATOM 2369 C CA . SER A 1 275 ? -2.805 3.434 -11.822 1.00 91.06 275 SER A CA 1
ATOM 2370 C C . SER A 1 275 ? -1.450 3.125 -12.436 1.00 91.06 275 SER A C 1
ATOM 2372 O O . SER A 1 275 ? -0.887 2.064 -12.153 1.00 91.06 275 SER A O 1
ATOM 2374 N N . LEU A 1 276 ? -0.912 4.074 -13.197 1.00 91.38 276 LEU A N 1
ATOM 2375 C CA . LEU A 1 276 ? 0.342 3.945 -13.928 1.00 91.38 276 LEU A CA 1
ATOM 2376 C C . LEU A 1 276 ? 1.359 4.957 -13.399 1.00 91.38 276 LEU A C 1
ATOM 2378 O O . LEU A 1 276 ? 1.130 6.162 -13.467 1.00 91.38 276 LEU A O 1
ATOM 2382 N N . TRP A 1 277 ? 2.489 4.476 -12.886 1.00 90.31 277 TRP A N 1
ATOM 2383 C CA . TRP A 1 277 ? 3.576 5.332 -12.410 1.00 90.31 277 TRP A CA 1
ATOM 2384 C C . TRP A 1 277 ? 4.911 4.753 -12.831 1.00 90.31 277 TRP A C 1
ATOM 2386 O O . TRP A 1 277 ? 5.206 3.606 -12.535 1.00 90.31 277 TRP A O 1
ATOM 2396 N N . THR A 1 278 ? 5.749 5.527 -13.511 1.00 90.25 278 THR A N 1
ATOM 2397 C CA . THR A 1 278 ? 7.095 5.079 -13.886 1.00 90.25 278 THR A CA 1
ATOM 2398 C C . THR A 1 278 ? 8.059 5.151 -12.704 1.00 90.25 278 THR A C 1
ATOM 2400 O O . THR A 1 278 ? 7.889 5.983 -11.809 1.00 90.25 278 THR A O 1
ATOM 2403 N N . LEU A 1 279 ? 9.118 4.335 -12.725 1.00 89.06 279 LEU A N 1
ATOM 2404 C CA . LEU A 1 279 ? 10.148 4.372 -11.683 1.00 89.06 279 LEU A CA 1
ATOM 2405 C C . LEU A 1 279 ? 10.734 5.780 -11.505 1.00 89.06 279 LEU A C 1
ATOM 2407 O O . LEU A 1 279 ? 11.129 6.435 -12.472 1.00 89.06 279 LEU A O 1
ATOM 2411 N N . ARG A 1 280 ? 10.825 6.199 -10.240 1.00 90.31 280 ARG A N 1
ATOM 2412 C CA . ARG A 1 280 ? 11.484 7.430 -9.806 1.00 90.31 280 ARG A CA 1
ATOM 2413 C C . ARG A 1 280 ? 12.260 7.200 -8.516 1.00 90.31 280 ARG A C 1
ATOM 2415 O O . ARG A 1 280 ? 11.765 6.508 -7.628 1.00 90.31 280 ARG A O 1
ATOM 2422 N N . PHE A 1 281 ? 13.437 7.798 -8.384 1.00 91.81 281 PHE A N 1
ATOM 2423 C CA . PHE A 1 281 ? 14.268 7.651 -7.183 1.00 91.81 281 PHE A CA 1
ATOM 2424 C C . PHE A 1 281 ? 15.208 8.843 -6.992 1.00 91.81 281 PHE A C 1
ATOM 2426 O O . PHE A 1 281 ? 15.586 9.504 -7.954 1.00 91.81 281 PHE A O 1
ATOM 2433 N N . SER A 1 282 ? 15.576 9.147 -5.748 1.00 93.31 282 SER A N 1
ATOM 2434 C CA . SER A 1 282 ? 16.565 10.186 -5.438 1.00 93.31 282 SER A CA 1
ATOM 2435 C C . SER A 1 282 ? 17.998 9.705 -5.703 1.00 93.31 282 SER A C 1
ATOM 2437 O O . SER A 1 282 ? 18.253 8.503 -5.811 1.00 93.31 282 SER A O 1
ATOM 2439 N N . GLU A 1 283 ? 18.963 10.630 -5.733 1.00 92.25 283 GLU A N 1
ATOM 2440 C CA . GLU A 1 283 ? 20.396 10.273 -5.749 1.00 92.25 283 GLU A CA 1
ATOM 2441 C C . GLU A 1 283 ? 20.783 9.403 -4.543 1.00 92.25 283 GLU A C 1
ATOM 2443 O O . GLU A 1 283 ? 21.591 8.483 -4.655 1.00 92.25 283 GLU A O 1
ATOM 2448 N N . TRP A 1 284 ? 20.168 9.649 -3.383 1.00 90.50 284 TRP A N 1
ATOM 2449 C CA . TRP A 1 284 ? 20.425 8.853 -2.189 1.00 90.50 284 TRP A CA 1
ATOM 2450 C C . TRP A 1 284 ? 19.956 7.406 -2.375 1.00 90.50 284 TRP A C 1
ATOM 2452 O O . TRP A 1 284 ? 20.735 6.479 -2.155 1.00 90.50 284 TRP A O 1
ATOM 2462 N N . LEU A 1 285 ? 18.723 7.204 -2.854 1.00 90.44 285 LEU A N 1
ATOM 2463 C CA . LEU A 1 285 ? 18.192 5.863 -3.101 1.00 90.44 285 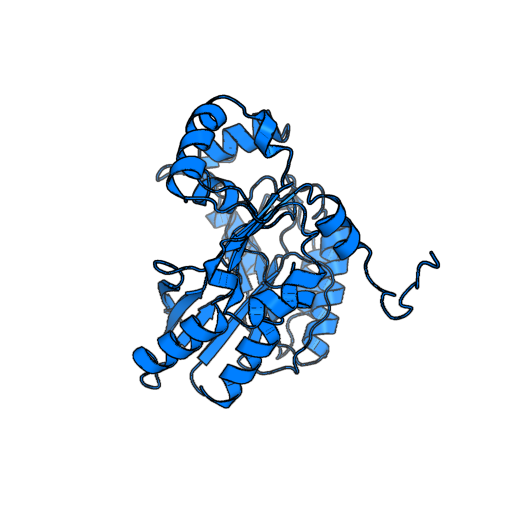LEU A CA 1
ATOM 2464 C C . LEU A 1 285 ? 18.982 5.137 -4.199 1.00 90.44 285 LEU A C 1
ATOM 2466 O O . LEU A 1 285 ? 19.262 3.951 -4.047 1.00 90.44 285 LEU A O 1
ATOM 2470 N N . LYS A 1 286 ? 19.430 5.848 -5.242 1.00 91.69 286 LYS A N 1
ATOM 2471 C CA . LYS A 1 286 ? 20.357 5.307 -6.249 1.00 91.69 286 LYS A CA 1
ATOM 2472 C C . LYS A 1 286 ? 21.628 4.754 -5.595 1.00 91.69 286 LYS A C 1
ATOM 2474 O O . LYS A 1 286 ? 21.982 3.601 -5.823 1.00 91.69 286 LYS A O 1
ATOM 2479 N N . SER A 1 287 ? 22.264 5.535 -4.716 1.00 89.50 287 SER A N 1
ATOM 2480 C CA . SER A 1 287 ? 23.457 5.092 -3.983 1.00 89.50 287 SER A CA 1
ATOM 2481 C C . SER A 1 287 ? 23.176 3.866 -3.104 1.00 89.50 287 SER A C 1
ATOM 2483 O O . SER A 1 287 ? 24.055 3.018 -2.965 1.00 89.50 287 SER A O 1
ATOM 2485 N N . ILE A 1 288 ? 21.988 3.742 -2.501 1.00 87.25 288 ILE A N 1
ATOM 2486 C CA . ILE A 1 288 ? 21.605 2.530 -1.755 1.00 87.25 288 ILE A CA 1
ATOM 2487 C C . ILE A 1 288 ? 21.464 1.331 -2.696 1.00 87.25 288 ILE A C 1
ATOM 2489 O O . ILE A 1 288 ? 22.035 0.272 -2.433 1.00 87.25 288 ILE A O 1
ATOM 2493 N N . MET A 1 289 ? 20.743 1.497 -3.804 1.00 87.44 289 MET A N 1
ATOM 2494 C CA . MET A 1 289 ? 20.544 0.446 -4.801 1.00 87.44 289 MET A CA 1
ATOM 2495 C C . MET A 1 289 ? 21.880 -0.093 -5.327 1.00 87.44 289 MET A C 1
ATOM 2497 O O . MET A 1 289 ? 22.072 -1.309 -5.351 1.00 87.44 289 MET A O 1
ATOM 2501 N N . GLU A 1 290 ? 22.815 0.790 -5.677 1.00 88.44 290 GLU A N 1
ATOM 2502 C CA . GLU A 1 290 ? 24.134 0.424 -6.205 1.00 88.44 290 GLU A CA 1
ATOM 2503 C C . GLU A 1 290 ? 25.046 -0.181 -5.128 1.00 88.44 290 GLU A C 1
ATOM 2505 O O . GLU A 1 290 ? 25.609 -1.250 -5.335 1.00 88.44 290 GLU A O 1
ATOM 2510 N N . LYS A 1 291 ? 25.185 0.461 -3.960 1.00 86.19 291 LYS A N 1
ATOM 2511 C CA . LYS A 1 291 ? 26.208 0.075 -2.967 1.00 86.19 291 LYS A CA 1
ATOM 2512 C C . LYS A 1 291 ? 25.759 -1.008 -1.992 1.00 86.19 291 LYS A C 1
ATOM 2514 O O . LYS A 1 291 ? 26.584 -1.785 -1.522 1.00 86.19 291 LYS A O 1
ATOM 2519 N N . VAL A 1 292 ? 24.474 -1.039 -1.635 1.00 81.38 292 VAL A N 1
ATOM 2520 C CA . VAL A 1 292 ? 23.940 -1.975 -0.628 1.00 81.38 292 VAL A CA 1
ATOM 2521 C C . VAL A 1 292 ? 23.340 -3.200 -1.295 1.00 81.38 292 VAL A C 1
ATOM 2523 O O . VAL A 1 292 ? 23.569 -4.323 -0.840 1.00 81.38 292 VAL A O 1
ATOM 2526 N N . TYR A 1 293 ? 22.575 -2.991 -2.368 1.00 82.50 293 TYR A N 1
ATOM 2527 C CA . TYR A 1 293 ? 21.869 -4.070 -3.054 1.00 82.50 293 TYR A CA 1
ATOM 2528 C C . TYR A 1 293 ? 22.532 -4.541 -4.350 1.00 82.50 293 TYR A C 1
ATOM 2530 O O . TYR A 1 293 ? 21.913 -5.336 -5.071 1.00 82.50 293 TYR A O 1
ATOM 2538 N N . ASP A 1 294 ? 23.738 -4.041 -4.641 1.00 85.62 294 ASP A N 1
ATOM 2539 C CA . ASP A 1 294 ? 24.552 -4.385 -5.813 1.00 85.62 294 ASP A CA 1
ATOM 2540 C C . ASP A 1 294 ? 23.742 -4.344 -7.119 1.00 85.62 294 ASP A C 1
ATOM 2542 O O . ASP A 1 294 ? 23.718 -5.267 -7.933 1.00 85.62 294 ASP A O 1
ATOM 2546 N N . THR A 1 295 ? 22.937 -3.291 -7.263 1.00 86.06 295 THR A N 1
ATOM 2547 C CA . THR A 1 295 ? 22.018 -3.132 -8.390 1.00 86.06 295 THR A CA 1
ATOM 2548 C C . THR A 1 295 ? 22.634 -2.223 -9.431 1.00 86.06 295 THR A C 1
ATOM 2550 O O . THR A 1 295 ? 22.902 -1.055 -9.166 1.00 86.06 295 THR A O 1
ATOM 2553 N N . LYS A 1 296 ? 22.810 -2.747 -10.645 1.00 86.12 296 LYS A N 1
ATOM 2554 C CA . LYS A 1 296 ? 23.299 -1.967 -11.782 1.00 86.12 296 LYS A CA 1
ATOM 2555 C C . LYS A 1 296 ? 22.170 -1.117 -12.350 1.00 86.12 296 LYS A C 1
ATOM 2557 O O . LYS A 1 296 ? 21.225 -1.646 -12.932 1.00 86.12 296 LYS A O 1
ATOM 2562 N N . ILE A 1 297 ? 22.278 0.196 -12.192 1.00 86.06 297 ILE A N 1
ATOM 2563 C CA . ILE A 1 297 ? 21.331 1.157 -12.755 1.00 86.06 297 ILE A CA 1
ATOM 2564 C C . ILE A 1 297 ? 21.945 1.739 -14.025 1.00 86.06 297 ILE A C 1
ATOM 2566 O O . ILE A 1 297 ? 22.997 2.370 -13.984 1.00 86.06 297 ILE A O 1
ATOM 2570 N N . ASN A 1 298 ? 21.275 1.560 -15.164 1.00 86.62 298 ASN A N 1
ATOM 2571 C CA . ASN A 1 298 ? 21.638 2.290 -16.374 1.00 86.62 298 ASN A CA 1
ATOM 2572 C C . ASN A 1 298 ? 21.061 3.709 -16.297 1.00 86.62 298 ASN A C 1
ATOM 2574 O O . ASN A 1 298 ? 19.917 3.948 -16.688 1.00 86.62 298 ASN A O 1
ATOM 2578 N N . THR A 1 299 ? 21.849 4.648 -15.777 1.00 83.88 299 THR A N 1
ATOM 2579 C CA . THR A 1 299 ? 21.443 6.050 -15.608 1.00 83.88 299 THR A CA 1
ATOM 2580 C C . THR A 1 299 ? 21.129 6.754 -16.927 1.00 83.88 299 THR A C 1
ATOM 2582 O O . THR A 1 299 ? 20.384 7.724 -16.904 1.00 83.88 299 THR A O 1
ATOM 2585 N N . GLN A 1 300 ? 21.592 6.249 -18.079 1.00 87.31 300 GLN A N 1
ATOM 2586 C CA . GLN A 1 300 ? 21.268 6.822 -19.396 1.00 87.31 300 GLN A CA 1
ATOM 2587 C C . GLN A 1 300 ? 19.773 6.729 -19.739 1.00 87.31 300 GLN A C 1
ATOM 2589 O O . GLN A 1 300 ? 19.281 7.478 -20.580 1.00 87.31 300 GLN A O 1
ATOM 2594 N N . LEU A 1 301 ? 19.035 5.822 -19.088 1.00 87.75 301 LEU A N 1
ATOM 2595 C CA . LEU A 1 301 ? 17.585 5.690 -19.261 1.00 87.75 301 LEU A CA 1
ATOM 2596 C C . LEU A 1 301 ? 16.788 6.755 -18.489 1.00 87.75 301 LEU A C 1
ATOM 2598 O O . LEU A 1 301 ? 15.565 6.815 -18.639 1.00 87.75 301 LEU A O 1
ATOM 2602 N N . PHE A 1 302 ? 17.455 7.563 -17.661 1.00 91.62 302 PHE A N 1
ATOM 2603 C CA . PHE A 1 302 ? 16.821 8.498 -16.742 1.00 91.62 302 PHE A CA 1
ATOM 2604 C C . PHE A 1 302 ? 17.305 9.935 -16.957 1.00 91.62 302 PHE A C 1
ATOM 2606 O O . PHE A 1 302 ? 18.487 10.187 -17.187 1.00 91.62 302 PHE A O 1
ATOM 2613 N N . SER A 1 303 ? 16.389 10.885 -16.809 1.00 92.94 303 SER A N 1
ATOM 2614 C CA . SER A 1 303 ? 16.667 12.307 -16.637 1.00 92.94 303 SER A CA 1
ATOM 2615 C C . SER A 1 303 ? 16.611 12.656 -15.150 1.00 92.94 303 SER A C 1
ATOM 2617 O O . SER A 1 303 ? 15.891 12.021 -14.376 1.00 92.94 303 SER A O 1
ATOM 2619 N N . PHE A 1 304 ? 17.386 13.655 -14.724 1.00 93.94 304 PHE A N 1
ATOM 2620 C CA . PHE A 1 304 ? 17.337 14.161 -13.353 1.00 93.94 304 PHE A CA 1
ATOM 2621 C C . PHE A 1 304 ? 16.469 15.420 -13.296 1.00 93.94 304 PHE A C 1
ATOM 2623 O O . PHE A 1 304 ? 16.859 16.482 -13.775 1.00 93.94 304 PHE A O 1
ATOM 2630 N N . GLU A 1 305 ? 15.280 15.291 -12.716 1.00 93.38 305 GLU A N 1
ATOM 2631 C CA . GLU A 1 305 ? 14.249 16.326 -12.662 1.00 93.38 305 GLU A CA 1
ATOM 2632 C C . GLU A 1 305 ? 13.751 16.474 -11.219 1.00 93.38 305 GLU A C 1
ATOM 2634 O O . GLU A 1 305 ? 13.429 15.489 -10.552 1.00 93.38 305 GLU A O 1
ATOM 2639 N N . ASN A 1 306 ? 13.678 17.709 -10.709 1.00 91.50 306 ASN A N 1
ATOM 2640 C CA . ASN A 1 306 ? 13.148 18.011 -9.368 1.00 91.50 306 ASN A CA 1
ATOM 2641 C C . ASN A 1 306 ? 13.764 17.154 -8.240 1.00 91.50 306 ASN A C 1
ATOM 2643 O O . ASN A 1 306 ? 13.070 16.682 -7.338 1.00 91.50 306 ASN A O 1
ATOM 2647 N N . GLY A 1 307 ? 15.080 16.927 -8.306 1.00 90.50 307 GLY A N 1
ATOM 2648 C CA . GLY A 1 307 ? 15.819 16.157 -7.302 1.00 90.50 307 GLY A CA 1
ATOM 2649 C C . GLY A 1 307 ? 15.665 14.635 -7.410 1.00 90.50 307 GLY A C 1
ATOM 2650 O O . GLY A 1 307 ? 16.082 13.920 -6.495 1.00 90.50 307 GLY A O 1
ATOM 2651 N N . LYS A 1 308 ? 15.057 14.123 -8.488 1.00 93.25 308 LYS A N 1
ATOM 2652 C CA . LYS A 1 308 ? 14.833 12.690 -8.706 1.00 93.25 308 LYS A CA 1
ATOM 2653 C C . LYS A 1 308 ? 15.220 12.275 -10.119 1.00 93.25 308 LYS A C 1
ATOM 2655 O O . LYS A 1 308 ? 14.997 13.001 -11.078 1.00 93.25 308 LYS A O 1
ATOM 2660 N N . TYR A 1 309 ? 15.737 11.063 -10.244 1.00 93.31 309 TYR A N 1
ATOM 2661 C CA . TYR A 1 309 ? 15.799 10.359 -11.514 1.00 93.31 309 TYR A CA 1
ATOM 2662 C C . TYR A 1 309 ? 14.394 9.923 -11.913 1.00 93.31 309 TYR A C 1
ATOM 2664 O O . TYR A 1 309 ? 13.676 9.337 -11.099 1.00 93.31 309 TYR A O 1
ATOM 2672 N N . VAL A 1 310 ? 14.015 10.198 -13.155 1.00 91.69 310 VAL A N 1
ATOM 2673 C CA . VAL A 1 310 ? 12.762 9.772 -13.790 1.00 91.69 310 VAL A CA 1
ATOM 2674 C C . VAL A 1 310 ? 13.082 9.237 -15.179 1.00 91.69 310 VAL A C 1
ATOM 2676 O O . VAL A 1 310 ? 14.065 9.654 -15.779 1.00 91.69 310 VAL A O 1
ATOM 2679 N N . TYR A 1 311 ? 12.307 8.284 -15.697 1.00 89.31 311 TYR A N 1
ATOM 2680 C CA . TYR A 1 311 ? 12.570 7.761 -17.041 1.00 89.31 311 TYR A CA 1
ATOM 2681 C C . TYR A 1 311 ? 12.508 8.882 -18.089 1.00 89.31 311 TYR A C 1
ATOM 2683 O O . TYR A 1 311 ? 11.504 9.593 -18.180 1.00 89.31 311 TYR A O 1
ATOM 2691 N N . SER A 1 312 ? 13.543 8.988 -18.928 1.00 90.00 312 SER A N 1
ATOM 2692 C CA . SER A 1 312 ? 13.635 10.023 -19.972 1.00 90.00 312 SER A CA 1
ATOM 2693 C C . SER A 1 312 ? 12.526 9.901 -21.024 1.00 90.00 312 SER A C 1
ATOM 2695 O O . SER A 1 312 ? 12.181 10.866 -21.693 1.00 90.00 312 SER A O 1
ATOM 2697 N N . TYR A 1 313 ? 11.959 8.705 -21.180 1.00 88.19 313 TYR A N 1
ATOM 2698 C CA . TYR A 1 313 ? 10.885 8.380 -22.121 1.00 88.19 313 TYR A CA 1
ATOM 2699 C C . TYR A 1 313 ? 9.594 7.960 -21.393 1.00 88.19 313 TYR A C 1
ATOM 2701 O O . TYR A 1 313 ? 8.811 7.177 -21.928 1.00 88.19 313 TYR A O 1
ATOM 2709 N N . ARG A 1 314 ? 9.372 8.459 -20.166 1.00 89.31 314 ARG A N 1
ATOM 2710 C CA . ARG A 1 314 ? 8.213 8.114 -19.318 1.00 89.31 314 ARG A CA 1
ATOM 2711 C C . ARG A 1 314 ? 6.865 8.212 -20.038 1.00 89.31 314 ARG A C 1
ATOM 2713 O O . ARG A 1 314 ? 6.045 7.320 -19.858 1.00 89.31 314 ARG A O 1
ATOM 2720 N N . ASP A 1 315 ? 6.679 9.217 -20.893 1.00 90.25 315 ASP A N 1
ATOM 2721 C CA . ASP A 1 315 ? 5.420 9.429 -21.615 1.00 90.25 315 ASP A CA 1
ATOM 2722 C C . ASP A 1 315 ? 5.174 8.290 -22.609 1.00 90.25 315 ASP A C 1
ATOM 2724 O O . ASP A 1 315 ? 4.101 7.707 -22.625 1.00 90.25 315 ASP A O 1
ATOM 2728 N N . LYS A 1 316 ? 6.213 7.837 -23.325 1.00 90.00 316 LYS A N 1
ATOM 2729 C CA . LYS A 1 316 ? 6.112 6.671 -24.220 1.00 90.00 316 LYS A CA 1
ATOM 2730 C C . LYS A 1 316 ? 5.763 5.387 -23.469 1.00 90.00 316 LYS A C 1
ATOM 2732 O O . LYS A 1 316 ? 5.008 4.568 -23.983 1.00 90.00 316 LYS A O 1
ATOM 2737 N N . VAL A 1 317 ? 6.328 5.192 -22.272 1.00 88.25 317 VAL A N 1
ATOM 2738 C CA . VAL A 1 317 ? 5.988 4.037 -21.421 1.00 88.25 317 VAL A CA 1
ATOM 2739 C C . VAL A 1 317 ? 4.530 4.119 -20.993 1.00 88.25 317 VAL A C 1
ATOM 2741 O O . VAL A 1 317 ? 3.814 3.124 -21.056 1.00 88.25 317 VAL A O 1
ATOM 2744 N N . HIS A 1 318 ? 4.095 5.302 -20.568 1.00 90.25 318 HIS A N 1
ATOM 2745 C CA . HIS A 1 318 ? 2.727 5.542 -20.146 1.00 90.25 318 HIS A CA 1
ATOM 2746 C C . HIS A 1 318 ? 1.741 5.294 -21.297 1.00 90.25 318 HIS A C 1
ATOM 2748 O O . HIS A 1 318 ? 0.828 4.487 -21.145 1.00 90.25 318 HIS A O 1
ATOM 2754 N N . ASP A 1 319 ? 1.979 5.888 -22.467 1.00 90.50 319 ASP A N 1
ATOM 2755 C CA . ASP A 1 319 ? 1.149 5.739 -23.666 1.00 90.50 319 ASP A CA 1
ATOM 2756 C C . ASP A 1 319 ? 1.062 4.284 -24.135 1.00 90.50 319 ASP A C 1
ATOM 2758 O O . ASP A 1 319 ? -0.009 3.812 -24.519 1.00 90.50 319 ASP A O 1
ATOM 2762 N N . PHE A 1 320 ? 2.173 3.541 -24.071 1.00 90.88 320 PHE A N 1
ATOM 2763 C CA . PHE A 1 320 ? 2.177 2.112 -24.377 1.00 90.88 320 PHE A CA 1
ATOM 2764 C C . PHE A 1 320 ? 1.238 1.333 -23.449 1.00 90.88 320 PHE A C 1
ATOM 2766 O O . PHE A 1 320 ? 0.445 0.524 -23.929 1.00 90.88 320 PHE A O 1
ATOM 2773 N N . PHE A 1 321 ? 1.305 1.586 -22.137 1.00 90.88 321 PHE A N 1
ATOM 2774 C CA . PHE A 1 321 ? 0.426 0.931 -21.168 1.00 90.88 321 PHE A CA 1
ATOM 2775 C C . PHE A 1 321 ? -1.030 1.339 -21.354 1.00 90.88 321 PHE A C 1
ATOM 2777 O O . PHE A 1 321 ? -1.882 0.462 -21.343 1.00 90.88 321 PHE A O 1
ATOM 2784 N N . ILE A 1 322 ? -1.325 2.620 -21.578 1.00 89.81 322 ILE A N 1
ATOM 2785 C CA . ILE A 1 322 ? -2.691 3.080 -21.855 1.00 89.81 322 ILE A CA 1
ATOM 2786 C C . ILE A 1 322 ? -3.253 2.365 -23.086 1.00 89.81 322 ILE A C 1
ATOM 2788 O O . ILE A 1 322 ? -4.294 1.729 -22.988 1.00 89.81 322 ILE A O 1
ATOM 2792 N N . LYS A 1 323 ? -2.514 2.326 -24.201 1.00 90.62 323 LYS A N 1
ATOM 2793 C CA . LYS A 1 323 ? -2.934 1.614 -25.421 1.00 90.62 323 LYS A CA 1
ATOM 2794 C C . LYS A 1 323 ? -3.134 0.105 -25.220 1.00 90.62 323 LYS A C 1
ATOM 2796 O O . LYS A 1 323 ? -3.865 -0.526 -25.974 1.00 90.62 323 LYS A O 1
ATOM 2801 N N . LYS A 1 324 ? -2.427 -0.494 -24.262 1.00 89.75 324 LYS A N 1
ATOM 2802 C CA . LYS A 1 324 ? -2.556 -1.908 -23.881 1.00 89.75 324 LYS A CA 1
ATOM 2803 C C . LYS A 1 324 ? -3.573 -2.139 -22.762 1.00 89.75 324 LYS A C 1
ATOM 2805 O O . LYS A 1 324 ? -3.774 -3.278 -22.362 1.00 89.75 324 LYS A O 1
ATOM 2810 N N . LEU A 1 325 ? -4.177 -1.099 -22.201 1.00 86.69 325 LEU A N 1
ATOM 2811 C CA . LEU A 1 325 ? -5.165 -1.207 -21.130 1.00 86.69 325 LEU A CA 1
ATOM 2812 C C . LEU A 1 325 ? -6.521 -0.647 -21.531 1.00 86.69 325 LEU A C 1
ATOM 2814 O O . LEU A 1 325 ? -7.494 -0.984 -20.869 1.00 86.69 325 LEU A O 1
ATOM 2818 N N . GLU A 1 326 ? -6.611 0.141 -22.589 1.00 82.38 326 GLU A N 1
ATOM 2819 C CA . GLU A 1 326 ? -7.845 0.511 -23.288 1.00 82.38 326 GLU A CA 1
ATOM 2820 C C . GLU A 1 326 ? -8.095 -0.473 -24.430 1.00 82.38 326 GLU A C 1
ATOM 2822 O O . GLU A 1 326 ? -9.250 -0.948 -24.524 1.00 82.38 326 GLU A O 1
#